Protein AF-A0A0Q8G1F0-F1 (afdb_monomer)

Foldseek 3Di:
DDQDAQPPVLVVVQCVLLVQDALVCCLPPVDNDRAAWDWDQQVNDSVPNDSLRIHTHHPVLNCQQPDDDPPDDGDHSVSRSVSSVVSSVVRVCPPDPVNVVVVVVVVVVVPPLLVVLVVLLVQLVVLDPPSLVLSLCLLPDQKDKDLDCSPVVSNVSSNVVCVVVVQKDKDWDWDQDPVRTTMIIMGIGGDPSSVVSSVSSVPDDD

pLDDT: mean 87.8, std 12.81, range [44.03, 98.44]

Radius of gyration: 28.83 Å; Cα contacts (8 Å, |Δi|>4): 266; chains: 1; bounding box: 53×59×85 Å

Solvent-accessible surface area (backbone atoms only — not comparable to full-atom values): 11598 Å² total; per-residue (Å²): 131,84,82,60,75,65,57,68,69,55,55,49,50,54,41,57,53,41,61,42,27,22,21,60,50,30,59,78,66,66,45,79,59,78,47,71,58,50,76,46,43,60,81,73,44,70,79,57,65,49,68,95,36,48,45,51,24,24,54,69,61,43,52,45,44,73,52,85,68,96,86,61,87,60,66,47,54,70,57,48,54,52,20,38,49,53,45,32,55,69,51,53,78,76,71,43,71,63,56,54,48,50,49,51,50,50,48,57,71,66,46,57,50,63,60,51,22,52,48,44,28,52,55,26,44,75,70,40,91,63,12,61,61,51,33,38,49,67,51,71,46,52,63,50,74,38,66,49,60,88,57,45,51,51,49,50,57,40,48,52,55,40,34,74,72,65,46,36,48,73,52,77,46,82,41,83,37,96,89,74,48,60,23,45,39,36,43,42,53,74,41,80,64,32,59,56,28,41,57,44,44,68,69,52,82,132

Nearest PDB structures (foldseek):
  7tjh-assembly1_I  TM=3.544E-01  e=3.868E-01  Saccharomyces cerevisiae
  8uce-assembly1_B-2  TM=1.960E-01  e=4.076E-01  Palaeococcus pacificus DY20341
  8cll-assembly1_F  TM=2.533E-01  e=8.061E-01  Homo sapiens
  8ucg-assembly1_B  TM=1.893E-01  e=4.076E-01  Palaeococcus pacificus DY20341
  6z6g-assembly1_A  TM=4.338E-01  e=5.914E+00  La Crosse virus

Structure (mmCIF, N/CA/C/O backbone):
data_AF-A0A0Q8G1F0-F1
#
_entry.id   AF-A0A0Q8G1F0-F1
#
loop_
_atom_site.group_PDB
_atom_site.id
_atom_site.type_symbol
_atom_site.label_atom_id
_atom_site.label_alt_id
_atom_site.label_comp_id
_atom_site.label_asym_id
_atom_site.label_entity_id
_atom_site.label_seq_id
_atom_site.pdbx_PDB_ins_code
_atom_site.Cartn_x
_atom_site.Cartn_y
_atom_site.Cartn_z
_atom_site.occupancy
_atom_site.B_iso_or_equiv
_atom_site.auth_seq_id
_atom_site.auth_comp_id
_atom_site.auth_asym_id
_atom_site.auth_atom_id
_atom_site.pdbx_PDB_model_num
ATOM 1 N N . MET A 1 1 ? 27.139 -31.197 -29.515 1.00 44.03 1 MET A N 1
ATOM 2 C CA . MET A 1 1 ? 27.635 -30.683 -28.219 1.00 44.03 1 MET A CA 1
ATOM 3 C C . MET A 1 1 ? 26.415 -30.369 -27.366 1.00 44.03 1 MET A C 1
ATOM 5 O O . MET A 1 1 ? 25.543 -29.661 -27.850 1.00 44.03 1 MET A O 1
ATOM 9 N N . GLY A 1 2 ? 26.265 -31.003 -26.200 1.00 49.16 2 GLY A N 1
ATOM 10 C CA . GLY A 1 2 ? 25.039 -30.902 -25.397 1.00 49.16 2 GLY A CA 1
ATOM 11 C C . GLY A 1 2 ? 24.791 -29.471 -24.922 1.00 49.16 2 GLY A C 1
ATOM 12 O O . GLY A 1 2 ? 25.718 -28.814 -24.453 1.00 49.16 2 GLY A O 1
ATOM 13 N N . ARG A 1 3 ? 23.554 -28.987 -25.071 1.00 57.09 3 ARG A N 1
ATOM 14 C CA . ARG A 1 3 ? 23.118 -27.664 -24.602 1.00 57.09 3 ARG A CA 1
ATOM 15 C C . ARG A 1 3 ? 23.431 -27.548 -23.105 1.00 57.09 3 ARG A C 1
ATOM 17 O O . ARG A 1 3 ? 22.891 -28.325 -22.316 1.00 57.09 3 ARG A O 1
ATOM 24 N N . LYS A 1 4 ? 24.315 -26.621 -22.713 1.00 67.06 4 LYS A N 1
ATOM 25 C CA . LYS A 1 4 ? 24.488 -26.274 -21.295 1.00 67.06 4 LYS A CA 1
ATOM 26 C C . LYS A 1 4 ? 23.160 -25.698 -20.810 1.00 67.06 4 LYS A C 1
ATOM 28 O O . LYS A 1 4 ? 22.554 -24.886 -21.503 1.00 67.06 4 LYS A O 1
ATOM 33 N N . ARG A 1 5 ? 22.665 -26.201 -19.681 1.00 72.69 5 ARG A N 1
ATOM 34 C CA . ARG A 1 5 ? 21.419 -25.711 -19.089 1.00 72.69 5 ARG A CA 1
ATOM 35 C C . ARG A 1 5 ? 21.712 -24.431 -18.320 1.00 72.69 5 ARG A C 1
ATOM 37 O O . ARG A 1 5 ? 22.737 -24.360 -17.642 1.00 72.69 5 ARG A O 1
ATOM 44 N N . THR A 1 6 ? 20.811 -23.462 -18.419 1.00 79.62 6 THR A N 1
ATOM 45 C CA . THR A 1 6 ? 20.828 -22.282 -17.560 1.00 79.62 6 THR A CA 1
ATOM 46 C C . THR A 1 6 ? 20.679 -22.740 -16.101 1.00 79.6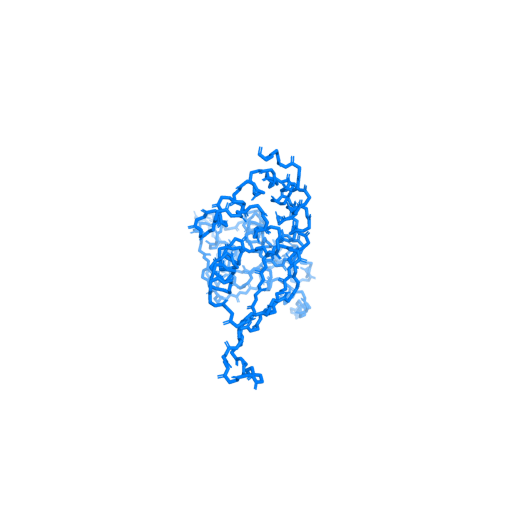2 6 THR A C 1
ATOM 48 O O . THR A 1 6 ? 19.932 -23.685 -15.831 1.00 79.62 6 THR A O 1
ATOM 51 N N . PRO A 1 7 ? 21.407 -22.146 -15.139 1.00 86.12 7 PRO A N 1
ATOM 52 C CA . PRO A 1 7 ? 21.235 -22.476 -13.729 1.00 86.12 7 PRO A CA 1
ATOM 53 C C . PRO A 1 7 ? 19.784 -22.252 -13.283 1.00 86.12 7 PRO A C 1
ATOM 55 O O . PRO A 1 7 ? 19.208 -21.199 -13.554 1.00 86.12 7 PRO A O 1
ATOM 58 N N . THR A 1 8 ? 19.207 -23.208 -12.549 1.00 86.69 8 THR A N 1
ATOM 59 C CA . THR A 1 8 ? 17.798 -23.165 -12.109 1.00 86.69 8 THR A CA 1
ATOM 60 C C . THR A 1 8 ? 17.450 -21.889 -11.332 1.00 86.69 8 THR A C 1
ATOM 62 O O . THR A 1 8 ? 16.332 -21.392 -11.434 1.00 86.69 8 THR A O 1
ATOM 65 N N . SER A 1 9 ? 18.402 -21.328 -10.577 1.00 86.12 9 SER A N 1
ATOM 66 C CA . SER A 1 9 ? 18.222 -20.071 -9.840 1.00 86.12 9 SER A CA 1
ATOM 67 C C . SER A 1 9 ? 18.002 -18.874 -10.767 1.00 86.12 9 SER A C 1
ATOM 69 O O . SER A 1 9 ? 17.106 -18.074 -10.523 1.00 86.12 9 SER A O 1
ATOM 71 N N . THR A 1 10 ? 18.773 -18.778 -11.852 1.00 88.69 10 THR A N 1
ATOM 72 C CA . THR A 1 10 ? 18.666 -17.689 -12.832 1.00 88.69 10 THR A CA 1
ATOM 73 C C . THR A 1 10 ? 17.412 -17.841 -13.691 1.00 88.69 10 THR A C 1
ATOM 75 O O . THR A 1 10 ? 16.754 -16.854 -14.005 1.00 88.69 10 THR A O 1
ATOM 78 N N . GLU A 1 11 ? 17.021 -19.074 -14.031 1.00 91.25 11 GLU A N 1
ATOM 79 C CA . GLU A 1 11 ? 15.736 -19.324 -14.696 1.00 91.25 11 GLU A CA 1
ATOM 80 C C . GLU A 1 11 ? 14.558 -18.867 -13.823 1.00 91.25 11 GLU A C 1
ATOM 82 O O .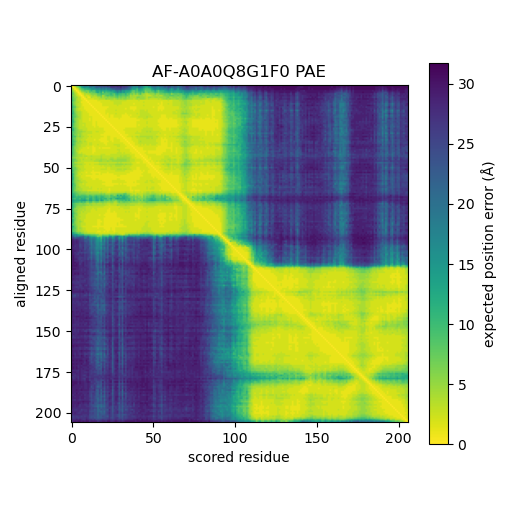 GLU A 1 11 ? 13.652 -18.186 -14.306 1.00 91.25 11 GLU A O 1
ATOM 87 N N . ALA A 1 12 ? 14.578 -19.210 -12.531 1.00 91.25 12 ALA A N 1
ATOM 88 C CA . ALA A 1 12 ? 13.548 -18.796 -11.585 1.00 91.25 12 ALA A CA 1
ATOM 89 C C . ALA A 1 12 ? 13.481 -17.268 -11.447 1.00 91.25 12 ALA A C 1
ATOM 91 O O . ALA A 1 12 ? 12.386 -16.713 -11.490 1.00 91.25 12 ALA A O 1
ATOM 92 N N . GLU A 1 13 ? 14.629 -16.595 -11.350 1.00 90.81 13 GLU A N 1
ATOM 93 C CA . GLU A 1 13 ? 14.730 -15.133 -11.294 1.00 90.81 13 GLU A CA 1
ATOM 94 C C . GLU A 1 13 ? 14.060 -14.471 -12.508 1.00 90.81 13 GLU A C 1
ATOM 96 O O . GLU A 1 13 ? 13.140 -13.669 -12.339 1.00 90.81 13 GLU A O 1
ATOM 101 N N . VAL A 1 14 ? 14.420 -14.886 -13.731 1.00 93.81 14 VAL A N 1
ATOM 102 C CA . VAL A 1 14 ? 13.808 -14.372 -14.972 1.00 93.81 14 VAL A CA 1
ATOM 103 C C . VAL A 1 14 ? 12.288 -14.552 -14.950 1.00 93.81 14 VAL A C 1
ATOM 105 O O . VAL A 1 14 ? 11.551 -13.621 -15.277 1.00 93.81 14 VAL A O 1
ATOM 108 N N . LEU A 1 15 ? 11.808 -15.742 -14.571 1.00 94.75 15 LEU A N 1
ATOM 109 C CA . LEU A 1 15 ? 10.379 -16.070 -14.574 1.00 94.75 15 LEU A CA 1
ATOM 110 C C . LEU A 1 15 ? 9.584 -15.323 -13.497 1.00 94.75 15 LEU A C 1
ATOM 112 O O . LEU A 1 15 ? 8.408 -15.027 -13.722 1.00 94.75 15 LEU A O 1
ATOM 116 N N . VAL A 1 16 ? 10.190 -15.047 -12.341 1.00 91.88 16 VAL A N 1
ATOM 117 C CA . VAL A 1 16 ? 9.566 -14.294 -11.245 1.00 91.88 16 VAL A CA 1
ATOM 118 C C . VAL A 1 16 ? 9.468 -12.818 -11.604 1.00 91.88 16 VAL A C 1
ATOM 120 O O . VAL A 1 16 ? 8.387 -12.244 -11.481 1.00 91.88 16 VAL A O 1
ATOM 123 N N . GLU A 1 17 ? 10.545 -12.218 -12.111 1.00 91.19 17 GLU A N 1
ATOM 124 C CA . GLU A 1 17 ? 10.573 -10.792 -12.456 1.00 91.19 17 GLU A CA 1
ATOM 125 C C . GLU A 1 17 ? 9.589 -10.453 -13.579 1.00 91.19 17 GLU A C 1
ATOM 127 O O . GLU A 1 17 ? 8.833 -9.489 -13.475 1.00 91.19 17 GLU A O 1
ATOM 132 N N . CYS A 1 18 ? 9.522 -11.284 -14.624 1.00 92.88 18 CYS A N 1
ATOM 133 C CA . CYS A 1 18 ? 8.537 -11.111 -15.696 1.00 92.88 18 CYS A CA 1
ATOM 134 C C . CYS A 1 18 ? 7.154 -11.676 -15.337 1.00 92.88 18 CYS A C 1
ATOM 136 O O . CYS A 1 18 ? 6.208 -11.559 -16.115 1.00 92.88 18 CYS A O 1
ATOM 138 N N . ARG A 1 19 ? 7.033 -12.367 -14.196 1.00 94.38 19 ARG A N 1
ATOM 139 C CA . ARG A 1 19 ? 5.846 -13.116 -13.767 1.00 94.38 19 ARG A CA 1
ATOM 140 C C . ARG A 1 19 ? 5.297 -14.055 -14.855 1.00 94.38 19 ARG A C 1
ATOM 142 O O . ARG A 1 19 ? 4.087 -14.223 -14.961 1.00 94.38 19 ARG A O 1
ATOM 149 N N . ARG A 1 20 ? 6.143 -14.672 -15.684 1.00 95.94 20 ARG A N 1
ATOM 150 C CA . ARG A 1 20 ? 5.747 -15.478 -16.868 1.00 95.94 20 ARG A CA 1
ATOM 151 C C . ARG A 1 20 ? 4.957 -14.710 -17.945 1.00 95.94 20 ARG A C 1
ATOM 153 O O . ARG A 1 20 ? 4.100 -15.289 -18.619 1.00 95.94 20 ARG A O 1
ATOM 160 N N . ARG A 1 21 ? 5.214 -13.410 -18.112 1.00 97.62 21 ARG A N 1
ATOM 161 C CA . ARG A 1 21 ? 4.673 -12.594 -19.216 1.00 97.62 21 ARG A CA 1
ATOM 162 C C . ARG A 1 21 ? 5.743 -12.428 -20.273 1.00 97.62 21 ARG A C 1
ATOM 164 O O . ARG A 1 21 ? 6.903 -12.181 -19.957 1.00 97.62 21 ARG A O 1
ATOM 171 N N . CYS A 1 22 ? 5.350 -12.600 -21.528 1.00 98.38 22 CYS A N 1
ATOM 172 C CA . CYS A 1 22 ? 6.255 -12.398 -22.648 1.00 98.38 22 CYS A CA 1
ATOM 173 C C . CYS A 1 22 ? 6.575 -10.908 -22.781 1.00 98.38 22 CYS A C 1
ATOM 175 O O . CYS A 1 22 ? 5.656 -10.099 -22.916 1.00 98.38 22 CYS A O 1
ATOM 177 N N . CYS A 1 23 ? 7.862 -10.551 -22.787 1.00 97.81 23 CYS A N 1
ATOM 178 C CA . CYS A 1 23 ? 8.247 -9.150 -22.942 1.00 97.81 23 CYS A CA 1
ATOM 179 C C . CYS A 1 23 ? 7.808 -8.573 -24.295 1.00 97.81 23 CYS A C 1
ATOM 181 O O . CYS A 1 23 ? 7.291 -7.466 -24.318 1.00 97.81 23 CYS A O 1
ATOM 183 N N . ALA A 1 24 ? 7.894 -9.330 -25.393 1.00 98.12 24 ALA A N 1
ATOM 184 C CA . ALA A 1 24 ? 7.430 -8.872 -26.706 1.00 98.12 24 ALA A CA 1
ATOM 185 C C . ALA A 1 24 ? 5.910 -8.618 -26.755 1.00 98.12 24 ALA A C 1
ATOM 187 O O . ALA A 1 24 ? 5.494 -7.549 -27.193 1.00 98.12 24 ALA A O 1
ATOM 188 N N . CYS A 1 25 ? 5.076 -9.529 -26.226 1.00 98.44 25 CYS A N 1
ATOM 189 C CA . CYS A 1 25 ? 3.624 -9.302 -26.119 1.00 98.44 25 CYS A CA 1
ATOM 190 C C . CYS A 1 25 ? 3.313 -8.003 -25.354 1.00 98.44 25 CYS A C 1
ATOM 192 O O . CYS A 1 25 ? 2.467 -7.209 -25.768 1.00 98.44 25 CYS A O 1
ATOM 194 N N . PHE A 1 26 ? 4.027 -7.768 -24.252 1.00 97.94 26 PHE A N 1
ATOM 195 C CA . PHE A 1 26 ? 3.859 -6.560 -23.455 1.00 97.94 26 PHE A CA 1
ATOM 196 C C . PHE A 1 26 ? 4.350 -5.295 -24.174 1.00 97.94 26 PHE A C 1
ATOM 198 O O . PHE A 1 26 ? 3.665 -4.276 -24.155 1.00 97.94 26 PHE A O 1
ATOM 205 N N . GLY A 1 27 ? 5.516 -5.340 -24.816 1.00 97.12 27 GLY A N 1
ATOM 206 C CA . GLY A 1 27 ? 6.087 -4.202 -25.536 1.00 97.12 27 GLY A CA 1
ATOM 207 C C . GLY A 1 27 ? 5.256 -3.781 -26.748 1.00 97.12 27 GLY A C 1
ATOM 208 O O . GLY A 1 27 ? 5.056 -2.591 -26.973 1.00 97.12 27 GLY A O 1
ATOM 209 N N . LEU A 1 28 ? 4.716 -4.752 -27.489 1.00 96.62 28 LEU A N 1
ATOM 210 C CA . LEU A 1 28 ? 3.937 -4.504 -28.704 1.00 96.62 28 LEU A CA 1
ATOM 211 C C . LEU A 1 28 ? 2.472 -4.155 -28.415 1.00 96.62 28 LEU A C 1
ATOM 213 O O . LEU A 1 28 ? 1.883 -3.331 -29.116 1.00 96.62 28 LEU A O 1
ATOM 217 N N . HIS A 1 29 ? 1.866 -4.787 -27.404 1.00 97.00 29 HIS A N 1
ATOM 218 C CA . HIS A 1 29 ? 0.410 -4.752 -27.210 1.00 97.00 29 HIS A CA 1
ATOM 219 C C . HIS A 1 29 ? -0.038 -4.492 -25.769 1.00 97.00 29 HIS A C 1
ATOM 221 O O . HIS A 1 29 ? -1.238 -4.495 -25.504 1.00 97.00 29 HIS A O 1
ATOM 227 N N . ARG A 1 30 ? 0.894 -4.274 -24.830 1.00 96.06 30 ARG A N 1
ATOM 228 C CA . ARG A 1 30 ? 0.609 -4.168 -23.383 1.00 96.06 30 ARG A CA 1
ATOM 229 C C . ARG A 1 30 ? -0.173 -5.368 -22.839 1.00 96.06 30 ARG A C 1
ATOM 231 O O . ARG A 1 30 ? -0.920 -5.257 -21.874 1.00 96.06 30 ARG A O 1
ATOM 238 N N . ASP A 1 31 ? 0.037 -6.527 -23.450 1.00 97.19 31 ASP A N 1
ATOM 239 C CA . ASP A 1 31 ? -0.577 -7.785 -23.055 1.00 97.19 31 ASP A CA 1
ATOM 240 C C . ASP A 1 31 ? 0.063 -8.302 -21.755 1.00 97.19 31 ASP A C 1
ATOM 242 O O . ASP A 1 31 ? 1.270 -8.557 -21.683 1.00 97.19 31 ASP A O 1
ATOM 246 N N . LEU A 1 32 ? -0.767 -8.423 -20.719 1.00 94.88 32 LEU A N 1
ATOM 247 C CA . LEU A 1 32 ? -0.386 -8.832 -19.366 1.00 94.88 32 LEU A CA 1
ATOM 248 C C . LEU A 1 32 ? -0.764 -10.289 -19.053 1.00 94.88 32 LEU A C 1
ATOM 250 O O . LEU A 1 32 ? -0.590 -10.750 -17.912 1.00 94.88 32 LEU A O 1
ATOM 254 N N . ASP A 1 33 ? -1.252 -11.039 -20.039 1.00 97.25 33 ASP A N 1
ATOM 255 C CA . ASP A 1 33 ? -1.652 -12.425 -19.844 1.00 97.25 33 ASP A CA 1
ATOM 256 C C . ASP A 1 33 ? -0.441 -13.320 -19.583 1.00 97.25 33 ASP A C 1
ATOM 258 O O . ASP A 1 33 ? 0.649 -13.157 -20.141 1.00 97.25 33 ASP A O 1
ATOM 262 N N . ILE A 1 34 ? -0.640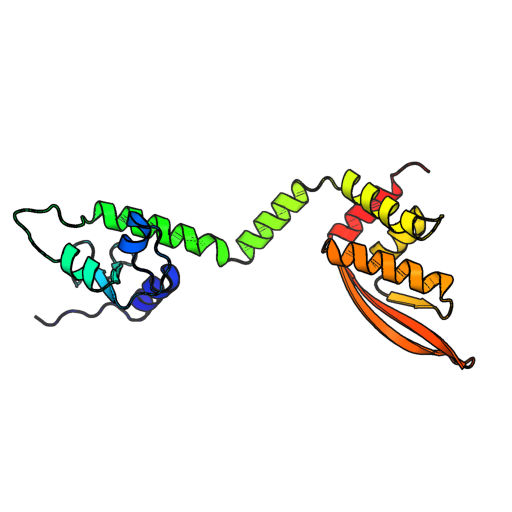 -14.325 -18.731 1.00 97.00 34 ILE A N 1
ATOM 263 C CA . ILE A 1 34 ? 0.364 -15.368 -18.510 1.00 97.00 34 ILE A CA 1
ATOM 264 C C . ILE A 1 34 ? 0.535 -16.153 -19.806 1.00 97.00 34 ILE A C 1
ATOM 266 O O . ILE A 1 34 ? -0.434 -16.682 -20.352 1.00 97.00 34 ILE A O 1
ATOM 270 N N . LYS A 1 35 ? 1.777 -16.281 -20.278 1.00 97.31 35 LYS A N 1
ATOM 271 C CA . LYS A 1 35 ? 2.074 -16.999 -21.519 1.00 97.31 35 LYS A CA 1
ATOM 272 C C . LYS A 1 35 ? 2.723 -18.351 -21.246 1.00 97.31 35 LYS A C 1
ATOM 274 O O . LYS A 1 35 ? 3.489 -18.531 -20.298 1.00 97.31 35 LYS A O 1
ATOM 279 N N . LYS A 1 36 ? 2.442 -19.312 -22.128 1.00 97.06 36 LYS A N 1
ATOM 280 C CA . LYS A 1 36 ? 3.274 -20.510 -22.293 1.00 97.06 36 LYS A CA 1
ATOM 281 C C . LYS A 1 36 ? 4.467 -20.122 -23.161 1.00 97.06 36 LYS A C 1
ATOM 283 O O . LYS A 1 36 ? 4.280 -19.527 -24.220 1.00 97.06 36 LYS A O 1
ATOM 288 N N . GLY A 1 37 ? 5.675 -20.412 -22.697 1.00 96.06 37 GLY A N 1
ATOM 289 C CA . GLY A 1 37 ? 6.872 -19.831 -23.286 1.00 96.06 37 GLY A CA 1
ATOM 290 C C . GLY A 1 37 ? 8.170 -20.438 -22.782 1.00 96.06 37 GLY A C 1
ATOM 291 O O . GLY A 1 37 ? 8.160 -21.369 -21.972 1.00 96.06 37 GLY A O 1
ATOM 292 N N . GLN A 1 38 ? 9.277 -19.891 -23.270 1.00 95.62 38 GLN A N 1
ATOM 293 C CA . GLN A 1 38 ? 10.640 -20.323 -22.977 1.00 95.62 38 GLN A CA 1
ATOM 294 C C . GLN A 1 38 ? 11.547 -19.115 -22.724 1.00 95.62 38 GLN A C 1
ATOM 296 O O . GLN A 1 38 ? 11.218 -17.982 -23.076 1.00 95.62 38 GLN A O 1
ATOM 301 N N . ILE A 1 39 ? 12.688 -19.364 -22.080 1.00 95.75 39 ILE A N 1
ATOM 302 C CA . ILE A 1 39 ? 13.727 -18.354 -21.891 1.00 95.75 39 ILE A CA 1
ATOM 303 C C . ILE A 1 39 ? 14.644 -18.368 -23.119 1.00 95.75 39 ILE A C 1
ATOM 305 O O . ILE A 1 39 ? 15.342 -19.353 -23.370 1.00 95.75 39 ILE A O 1
ATOM 309 N N . ALA A 1 40 ? 14.651 -17.259 -23.850 1.00 95.06 40 ALA A N 1
ATOM 310 C CA . ALA A 1 40 ? 15.545 -17.007 -24.968 1.00 95.06 40 ALA A CA 1
ATOM 311 C C . ALA A 1 40 ? 16.865 -16.401 -24.474 1.00 95.06 40 ALA A C 1
ATOM 313 O O . ALA A 1 40 ? 16.872 -15.548 -23.583 1.00 95.06 40 ALA A O 1
ATOM 314 N N . HIS A 1 41 ? 17.975 -16.831 -25.077 1.00 95.19 41 HIS A N 1
ATOM 315 C CA . HIS A 1 41 ? 19.278 -16.182 -24.925 1.00 95.19 41 HIS A CA 1
ATOM 316 C C . HIS A 1 41 ? 19.390 -15.113 -26.015 1.00 95.19 41 HIS A C 1
ATOM 318 O O . HIS A 1 41 ? 19.379 -15.443 -27.200 1.00 95.19 41 HIS A O 1
ATOM 324 N N . LEU A 1 42 ? 19.469 -13.843 -25.623 1.00 94.62 42 LEU A N 1
ATOM 325 C CA . LEU A 1 42 ? 19.376 -12.696 -26.529 1.00 94.62 42 LEU A CA 1
ATOM 326 C C . LEU A 1 42 ? 20.601 -12.522 -27.445 1.00 94.62 42 LEU A C 1
ATOM 328 O O . LEU A 1 42 ? 20.582 -11.748 -28.397 1.00 94.62 42 LEU A O 1
ATOM 332 N N . ASP A 1 43 ? 21.706 -13.197 -27.160 1.00 94.19 43 ASP A N 1
ATOM 333 C CA . ASP A 1 43 ? 22.880 -13.275 -28.035 1.00 94.19 43 ASP A CA 1
ATOM 334 C C . ASP A 1 43 ? 22.930 -14.569 -28.865 1.00 94.19 43 ASP A C 1
ATOM 336 O O . ASP A 1 43 ? 23.883 -14.776 -29.615 1.00 94.19 43 ASP A O 1
ATOM 340 N N . HIS A 1 44 ? 21.909 -15.426 -28.747 1.00 90.31 44 HIS A N 1
ATOM 341 C CA . HIS A 1 44 ? 21.856 -16.780 -29.301 1.00 90.31 44 HIS A CA 1
ATOM 342 C C . HIS A 1 44 ? 23.007 -17.709 -28.848 1.00 90.31 44 HIS A C 1
ATOM 344 O O . HIS A 1 44 ? 23.208 -18.769 -29.449 1.00 90.31 44 HIS A O 1
ATOM 350 N N . ASP A 1 45 ? 23.736 -17.370 -27.777 1.00 90.00 45 ASP A N 1
ATOM 351 C CA . ASP A 1 45 ? 24.745 -18.234 -27.162 1.00 90.00 45 ASP A CA 1
ATOM 352 C C . ASP A 1 45 ? 24.157 -18.948 -25.927 1.00 90.00 45 ASP A C 1
ATOM 354 O O . ASP A 1 45 ? 24.015 -18.345 -24.860 1.00 90.00 45 ASP A O 1
ATOM 358 N N . PRO A 1 46 ? 23.857 -20.261 -26.004 1.00 88.06 46 PRO A N 1
ATOM 359 C CA . PRO A 1 46 ? 23.293 -21.014 -24.882 1.00 88.06 46 PRO A CA 1
ATOM 360 C C . PRO A 1 46 ? 24.264 -21.182 -23.701 1.00 88.06 46 PRO A C 1
ATOM 362 O O . PRO A 1 46 ? 23.882 -21.734 -22.671 1.00 88.06 46 PRO A O 1
ATOM 365 N N . SER A 1 47 ? 25.533 -20.788 -23.841 1.00 87.25 47 SER A N 1
ATOM 366 C CA . SER A 1 47 ? 26.498 -20.787 -22.741 1.00 87.25 47 SER A CA 1
ATOM 367 C C . SER A 1 47 ? 26.474 -19.496 -21.915 1.00 87.25 47 SER A C 1
ATOM 369 O O . SER A 1 47 ? 26.933 -19.511 -20.769 1.00 87.25 47 SER A O 1
ATOM 371 N N . ASN A 1 48 ? 25.881 -18.415 -22.436 1.00 91.25 48 ASN A N 1
ATOM 372 C CA . ASN A 1 48 ? 25.773 -17.133 -21.748 1.00 91.25 48 ASN A CA 1
ATOM 373 C C . ASN A 1 48 ? 24.495 -17.049 -20.900 1.00 91.25 48 ASN A C 1
ATOM 375 O O . ASN A 1 48 ? 23.494 -16.435 -21.270 1.00 91.25 48 ASN A O 1
ATOM 379 N N . SER A 1 49 ? 24.554 -17.660 -19.718 1.00 90.44 49 SER A N 1
ATOM 380 C CA . SER A 1 49 ? 23.468 -17.645 -18.730 1.00 90.44 49 SER A CA 1
ATOM 381 C C . SER A 1 49 ? 23.422 -16.374 -17.868 1.00 90.44 49 SER A C 1
ATOM 383 O O . SER A 1 49 ? 22.877 -16.408 -16.767 1.00 90.44 49 SER A O 1
ATOM 385 N N . ASN A 1 50 ? 24.013 -15.260 -18.311 1.00 91.94 50 ASN A N 1
ATOM 386 C CA . ASN A 1 50 ? 23.892 -13.996 -17.591 1.00 91.94 50 ASN A CA 1
ATOM 387 C C . ASN A 1 50 ? 22.418 -13.545 -17.584 1.00 91.94 50 ASN A C 1
ATOM 389 O O . ASN A 1 50 ? 21.793 -13.484 -18.640 1.00 91.94 50 ASN A O 1
ATOM 393 N N . ARG A 1 51 ? 21.877 -13.179 -16.413 1.00 91.50 51 ARG A N 1
ATOM 394 C CA . ARG A 1 51 ? 20.502 -12.687 -16.252 1.00 91.50 51 ARG A CA 1
ATOM 395 C C . ARG A 1 51 ? 20.129 -11.622 -17.284 1.00 91.50 51 ARG A C 1
ATOM 397 O O . ARG A 1 51 ? 19.052 -11.730 -17.860 1.00 91.50 51 ARG A O 1
ATOM 404 N N . GLN A 1 52 ? 20.986 -10.637 -17.560 1.00 91.06 52 GLN A N 1
ATOM 405 C CA . GLN A 1 52 ? 20.672 -9.567 -18.522 1.00 91.06 52 GLN A CA 1
ATOM 406 C C . GLN A 1 52 ? 20.577 -10.057 -19.979 1.00 91.06 52 GLN A C 1
ATOM 408 O O . GLN A 1 52 ? 19.994 -9.379 -20.815 1.00 91.06 52 GLN A O 1
ATOM 413 N N . ASN A 1 53 ? 21.126 -11.234 -20.287 1.00 94.50 53 ASN A N 1
ATOM 414 C CA . ASN A 1 53 ? 21.069 -11.850 -21.612 1.00 94.50 53 ASN A CA 1
ATOM 415 C C . ASN A 1 53 ? 19.863 -12.792 -21.786 1.00 94.50 53 ASN A C 1
ATOM 417 O O . ASN A 1 53 ? 19.675 -13.361 -22.857 1.00 94.50 53 ASN A O 1
ATOM 421 N N . LEU A 1 54 ? 19.057 -12.995 -20.744 1.00 95.50 54 LEU A N 1
ATOM 422 C CA . LEU A 1 54 ? 17.952 -13.948 -20.748 1.00 95.50 54 LEU A CA 1
ATOM 423 C C . LEU A 1 54 ? 16.616 -13.218 -20.724 1.00 95.50 54 LEU A C 1
ATOM 425 O O . LEU A 1 54 ? 16.378 -12.411 -19.828 1.00 95.50 54 LEU A O 1
ATOM 429 N N . ALA A 1 55 ? 15.709 -13.558 -21.638 1.00 96.94 55 ALA A N 1
ATOM 430 C CA . ALA A 1 55 ? 14.355 -13.010 -21.675 1.00 96.94 55 ALA A CA 1
ATOM 431 C C . ALA A 1 55 ? 13.303 -14.108 -21.825 1.00 96.94 55 ALA A C 1
ATOM 433 O O . ALA A 1 55 ? 13.491 -15.067 -22.566 1.00 96.94 55 ALA A O 1
ATOM 434 N N . PHE A 1 56 ? 12.174 -13.968 -21.131 1.00 97.88 56 PHE A N 1
ATOM 435 C CA . PHE A 1 56 ? 11.050 -14.883 -21.298 1.00 97.88 56 PHE A CA 1
ATOM 436 C C . PHE A 1 56 ? 10.165 -14.442 -22.469 1.00 97.88 56 PHE A C 1
ATOM 438 O O . PHE A 1 56 ? 9.648 -13.320 -22.484 1.00 97.88 56 PHE A O 1
ATOM 445 N N . LEU A 1 57 ? 9.951 -15.350 -23.418 1.00 98.12 57 LEU A N 1
ATOM 446 C CA . LEU A 1 57 ? 9.105 -15.150 -24.590 1.00 98.12 57 LEU A CA 1
ATOM 447 C C . LEU A 1 57 ? 8.022 -16.226 -24.652 1.00 98.12 57 LEU A C 1
ATOM 449 O O . LEU A 1 57 ? 8.266 -17.374 -24.281 1.00 98.12 57 LEU A O 1
ATOM 453 N N . CYS A 1 58 ? 6.826 -15.873 -25.134 1.00 98.38 58 CYS A N 1
ATOM 454 C CA . CYS A 1 58 ? 5.856 -16.885 -25.550 1.00 98.38 58 CYS A CA 1
ATOM 455 C C . CYS A 1 58 ? 6.418 -17.669 -26.742 1.00 98.38 58 CYS A C 1
ATOM 457 O O . CYS A 1 58 ? 7.328 -17.186 -27.411 1.00 98.38 58 CYS A O 1
ATOM 459 N N . LEU A 1 59 ? 5.885 -18.864 -27.004 1.00 97.19 59 LEU A N 1
ATOM 460 C CA . LEU A 1 59 ? 6.388 -19.711 -28.093 1.00 97.19 59 LEU A CA 1
ATOM 461 C C . LEU A 1 59 ? 6.384 -18.982 -29.448 1.00 97.19 59 LEU A C 1
ATOM 463 O O . LEU A 1 59 ? 7.393 -19.018 -30.136 1.00 97.19 59 LEU A O 1
ATOM 467 N N . ASP A 1 60 ? 5.330 -18.224 -29.762 1.00 96.38 60 ASP A N 1
ATOM 468 C CA . ASP A 1 60 ? 5.219 -17.498 -31.036 1.00 96.38 60 ASP A CA 1
ATOM 469 C C . ASP A 1 60 ? 6.345 -16.465 -31.228 1.00 96.38 60 ASP A C 1
ATOM 471 O O . ASP A 1 60 ? 7.049 -16.476 -32.235 1.00 96.38 60 ASP A O 1
ATOM 475 N N . HIS A 1 61 ? 6.572 -15.599 -30.233 1.00 97.38 61 HIS A N 1
ATOM 476 C CA . HIS A 1 61 ? 7.643 -14.599 -30.302 1.00 97.38 61 HIS A CA 1
ATOM 477 C C . HIS A 1 61 ? 9.036 -15.213 -30.135 1.00 97.38 61 HIS A C 1
ATOM 479 O O . HIS A 1 61 ? 10.016 -14.649 -30.620 1.00 97.38 61 HIS A O 1
ATOM 485 N N . HIS A 1 62 ? 9.146 -16.353 -29.448 1.00 96.12 62 HIS A N 1
ATOM 486 C CA . HIS A 1 62 ? 10.398 -17.097 -29.364 1.00 96.12 62 HIS A CA 1
ATOM 487 C C . HIS A 1 62 ? 10.787 -17.646 -30.743 1.00 96.12 62 HIS A C 1
ATOM 489 O O . HIS A 1 62 ? 11.932 -17.486 -31.164 1.00 96.12 62 HIS A O 1
ATOM 495 N N . ASP A 1 63 ? 9.831 -18.233 -31.465 1.00 93.75 63 ASP A N 1
ATOM 496 C CA . ASP A 1 63 ? 10.037 -18.743 -32.820 1.00 93.75 63 ASP A CA 1
ATOM 497 C C . ASP A 1 63 ? 10.355 -17.607 -33.799 1.00 93.75 63 ASP A C 1
ATOM 499 O O . ASP A 1 63 ? 11.295 -17.717 -34.588 1.00 93.75 63 ASP A O 1
ATOM 503 N N . GLU A 1 64 ? 9.636 -16.483 -33.722 1.00 94.19 64 GLU A N 1
ATOM 504 C CA . GLU A 1 64 ? 9.912 -15.307 -34.552 1.00 94.19 64 GLU A CA 1
ATOM 505 C C . GLU A 1 64 ? 11.345 -14.793 -34.350 1.00 94.19 64 GLU A C 1
ATOM 507 O O . GLU A 1 64 ? 12.060 -14.536 -35.325 1.00 94.19 64 GLU A O 1
ATOM 512 N N . TYR A 1 65 ? 11.784 -14.695 -33.095 1.00 94.81 65 TYR A N 1
ATOM 513 C CA . TYR A 1 65 ? 13.111 -14.209 -32.731 1.00 94.81 65 TYR A CA 1
ATOM 514 C C . TYR A 1 65 ? 14.246 -15.115 -33.244 1.00 94.81 65 TYR A C 1
ATOM 516 O O . TYR A 1 65 ? 15.227 -14.634 -33.838 1.00 94.81 65 TYR A O 1
ATOM 524 N N . ASP A 1 66 ? 14.095 -16.430 -33.065 1.00 90.25 66 ASP A N 1
ATOM 525 C CA . ASP A 1 66 ? 15.074 -17.429 -33.507 1.00 90.25 66 ASP A CA 1
ATOM 526 C C . ASP A 1 66 ? 15.060 -17.646 -35.029 1.00 90.25 66 ASP A C 1
ATOM 528 O O . ASP A 1 66 ? 16.063 -18.076 -35.613 1.00 90.25 66 ASP A O 1
ATOM 532 N N . SER A 1 67 ? 13.959 -17.307 -35.703 1.00 87.88 67 SER A N 1
ATOM 533 C CA . SER A 1 67 ? 13.841 -17.468 -37.148 1.00 87.88 67 SER A CA 1
ATOM 534 C C . SER A 1 67 ? 14.767 -16.530 -37.943 1.00 87.88 67 SER A C 1
ATOM 536 O O . SER A 1 67 ? 15.276 -15.501 -37.480 1.00 87.88 67 SER A O 1
ATOM 538 N N . LYS A 1 68 ? 15.001 -16.902 -39.205 1.00 83.56 68 LYS A N 1
ATOM 539 C CA . LYS A 1 68 ? 15.573 -16.028 -40.234 1.00 83.56 68 LYS A CA 1
ATOM 540 C C . LYS A 1 68 ? 14.571 -15.956 -41.375 1.00 83.56 68 LYS A C 1
ATOM 542 O O . LYS A 1 68 ? 14.345 -16.958 -42.048 1.00 83.56 68 LYS A O 1
ATOM 547 N N . THR A 1 69 ? 13.992 -14.787 -41.606 1.00 81.50 69 THR A N 1
ATOM 548 C CA . THR A 1 69 ? 13.088 -14.547 -42.734 1.00 81.50 69 THR A CA 1
ATOM 549 C C . THR A 1 69 ? 13.755 -13.590 -43.724 1.00 81.50 69 THR A C 1
ATOM 551 O O . THR A 1 69 ? 14.596 -12.770 -43.354 1.00 81.50 69 THR A O 1
ATOM 554 N N . SER A 1 70 ? 13.437 -13.725 -45.013 1.00 83.12 70 SER A N 1
ATOM 555 C CA . SER A 1 70 ? 13.933 -12.835 -46.076 1.00 83.12 70 SER A CA 1
ATOM 556 C C . SER A 1 70 ? 12.939 -11.733 -46.452 1.00 83.12 70 SER A C 1
ATOM 558 O O . SER A 1 70 ? 13.299 -10.817 -47.186 1.00 83.12 70 SER A O 1
ATOM 560 N N . GLN A 1 71 ? 11.695 -11.830 -45.971 1.00 86.69 71 GLN A N 1
ATOM 561 C CA . GLN A 1 71 ? 10.593 -10.938 -46.344 1.00 86.69 71 GLN A CA 1
ATOM 562 C C . GLN A 1 71 ? 10.191 -9.978 -45.217 1.00 86.69 71 GLN A C 1
ATOM 564 O O . GLN A 1 71 ? 9.884 -8.822 -45.494 1.00 86.69 71 GLN A O 1
ATOM 569 N N . SER A 1 72 ? 10.206 -10.426 -43.958 1.00 85.00 72 SER A N 1
ATOM 570 C CA . SER A 1 72 ? 9.845 -9.608 -42.795 1.00 85.00 72 SER A CA 1
ATOM 571 C C . SER A 1 72 ? 11.075 -9.202 -41.983 1.00 85.00 72 SER A C 1
ATOM 573 O O . SER A 1 72 ? 12.139 -9.817 -42.062 1.00 85.00 72 SER A O 1
ATOM 575 N N . LYS A 1 73 ? 10.941 -8.139 -41.187 1.00 87.62 73 LYS A N 1
ATOM 576 C CA . LYS A 1 73 ? 11.878 -7.880 -40.093 1.00 87.62 73 LYS A CA 1
ATOM 577 C C . LYS A 1 73 ? 11.476 -8.772 -38.929 1.00 87.62 73 LYS A C 1
ATOM 579 O O . LYS A 1 73 ? 10.297 -8.852 -38.613 1.00 87.62 73 LYS A O 1
ATOM 584 N N . LYS A 1 74 ? 12.456 -9.447 -38.343 1.00 90.81 74 LYS A N 1
ATOM 585 C CA . LYS A 1 74 ? 12.271 -10.224 -37.121 1.00 90.81 74 LYS A CA 1
ATOM 586 C C . LYS A 1 74 ? 12.511 -9.354 -35.896 1.00 90.81 74 LYS A C 1
ATOM 588 O O . LYS A 1 74 ? 13.232 -8.357 -36.002 1.00 90.81 74 LYS A O 1
ATOM 593 N N . LEU A 1 75 ? 12.011 -9.805 -34.750 1.00 93.94 75 LEU A N 1
ATOM 594 C CA . LEU A 1 75 ? 12.376 -9.248 -33.451 1.00 93.94 75 LEU A CA 1
ATOM 595 C C . LEU A 1 75 ? 13.898 -9.199 -33.284 1.00 93.94 75 LEU A C 1
ATOM 597 O O . LEU A 1 75 ? 14.620 -10.166 -33.548 1.00 93.94 75 LEU A O 1
ATOM 601 N N . THR A 1 76 ? 14.391 -8.052 -32.837 1.00 94.38 76 THR A N 1
ATOM 602 C CA . THR A 1 76 ? 15.811 -7.829 -32.581 1.00 94.38 76 THR A CA 1
ATOM 603 C C . THR A 1 76 ? 16.130 -7.916 -31.093 1.00 94.38 76 THR A C 1
ATOM 605 O O . THR A 1 76 ? 15.280 -7.695 -30.232 1.00 94.38 76 THR A O 1
ATOM 608 N N . LYS A 1 77 ? 17.401 -8.194 -30.776 1.00 95.50 77 LYS A N 1
ATOM 609 C CA . LYS A 1 77 ? 17.907 -8.139 -29.397 1.00 95.50 77 LYS A CA 1
ATOM 610 C C . LYS A 1 77 ? 17.578 -6.798 -28.730 1.00 95.50 77 LYS A C 1
ATOM 612 O O . LYS A 1 77 ? 17.089 -6.790 -27.610 1.00 95.50 77 LYS A O 1
ATOM 617 N N . ALA A 1 78 ? 17.811 -5.690 -29.435 1.00 96.19 78 ALA A N 1
ATOM 618 C CA . ALA A 1 78 ? 17.603 -4.347 -28.900 1.00 96.19 78 ALA A CA 1
ATOM 619 C C . ALA A 1 78 ? 16.131 -4.083 -28.537 1.00 96.19 78 ALA A C 1
ATOM 621 O O . ALA A 1 78 ? 15.853 -3.523 -27.481 1.00 96.19 78 ALA A O 1
ATOM 622 N N . GLU A 1 79 ? 15.187 -4.525 -29.373 1.00 97.25 79 GLU A N 1
ATOM 623 C CA . GLU A 1 79 ? 13.755 -4.434 -29.061 1.00 97.25 79 GLU A CA 1
ATOM 624 C C . GLU A 1 79 ? 13.408 -5.260 -27.823 1.00 97.25 79 GLU A C 1
ATOM 626 O O . GLU A 1 79 ? 12.773 -4.756 -26.898 1.00 97.25 79 GLU A O 1
ATOM 631 N N . LEU A 1 80 ? 13.883 -6.507 -27.760 1.00 97.19 80 LEU A N 1
ATOM 632 C CA . LEU A 1 80 ? 13.613 -7.386 -26.625 1.00 97.19 80 LEU A CA 1
ATOM 633 C C . LEU A 1 80 ? 14.210 -6.871 -25.310 1.00 97.19 80 LEU A C 1
ATOM 635 O O . LEU A 1 80 ? 13.563 -7.012 -24.275 1.00 97.19 80 LEU A O 1
ATOM 639 N N . GLU A 1 81 ? 15.392 -6.250 -25.334 1.00 96.56 81 GLU A N 1
ATOM 640 C CA . GLU A 1 81 ? 16.002 -5.611 -24.160 1.00 96.56 81 GLU A CA 1
ATOM 641 C C . GLU A 1 81 ? 15.150 -4.445 -23.642 1.00 96.56 81 GLU A C 1
ATOM 643 O O . GLU A 1 81 ? 14.927 -4.324 -22.435 1.00 96.56 81 GLU A O 1
ATOM 648 N N . VAL A 1 82 ? 14.641 -3.600 -24.546 1.00 97.19 82 VAL A N 1
ATOM 649 C CA . VAL A 1 82 ? 13.743 -2.492 -24.187 1.00 97.19 82 VAL A CA 1
ATOM 650 C C . VAL A 1 82 ? 12.444 -3.038 -23.602 1.00 97.19 82 VAL A C 1
ATOM 652 O O . VAL A 1 82 ? 12.071 -2.669 -22.490 1.00 97.19 82 VAL A O 1
ATOM 655 N N . PHE A 1 83 ? 11.793 -3.967 -24.300 1.00 97.69 83 PHE A N 1
ATOM 656 C CA . PHE A 1 83 ? 10.522 -4.538 -23.862 1.00 97.69 83 PHE A CA 1
ATOM 657 C C . PHE A 1 83 ? 10.643 -5.298 -22.542 1.00 97.69 83 PHE A C 1
ATOM 659 O O . PHE A 1 83 ? 9.740 -5.254 -21.706 1.00 97.69 83 PHE A O 1
ATOM 666 N N . GLN A 1 84 ? 11.758 -6.000 -22.332 1.00 95.94 84 GLN A N 1
ATOM 667 C CA . GLN A 1 84 ? 12.022 -6.695 -21.082 1.00 95.94 84 GLN A CA 1
ATOM 668 C C . GLN A 1 84 ? 12.183 -5.711 -19.927 1.00 95.94 84 GLN A C 1
ATOM 670 O O . GLN A 1 84 ? 11.591 -5.934 -18.872 1.00 95.94 84 GLN A O 1
ATOM 675 N N . ARG A 1 85 ? 12.960 -4.640 -20.116 1.00 94.38 85 ARG A N 1
ATOM 676 C CA . ARG A 1 85 ? 13.129 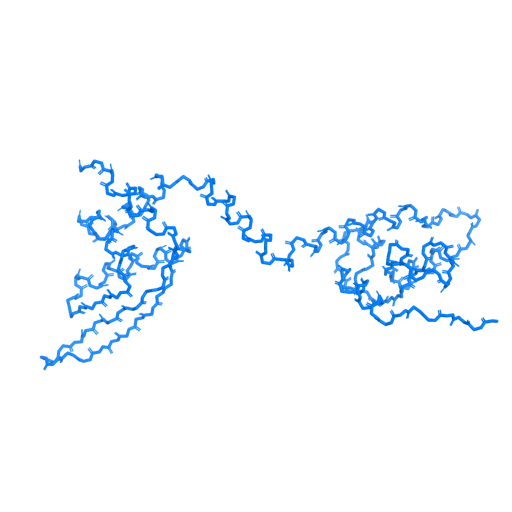-3.607 -19.093 1.00 94.38 85 ARG A CA 1
ATOM 677 C C . ARG A 1 85 ? 11.786 -2.987 -18.716 1.00 94.38 85 ARG A C 1
ATOM 679 O O . ARG A 1 85 ? 11.463 -2.966 -17.534 1.00 94.38 85 ARG A O 1
ATOM 686 N N . GLU A 1 86 ? 10.981 -2.588 -19.701 1.00 94.12 86 GLU A N 1
ATOM 687 C CA . GLU A 1 86 ? 9.649 -2.019 -19.453 1.00 94.12 86 GLU A CA 1
ATOM 688 C C . GLU A 1 86 ? 8.739 -2.982 -18.675 1.00 94.12 86 GLU A C 1
ATOM 690 O O . GLU A 1 86 ? 8.038 -2.570 -17.753 1.00 94.12 86 GLU A O 1
ATOM 695 N N . LEU A 1 87 ? 8.749 -4.275 -19.020 1.00 94.38 87 LEU A N 1
ATOM 696 C CA . LEU A 1 87 ? 7.952 -5.287 -18.323 1.00 94.38 87 LEU A CA 1
ATOM 697 C C . LEU A 1 87 ? 8.398 -5.470 -16.865 1.00 94.38 87 LEU A C 1
ATOM 699 O O . LEU A 1 87 ? 7.562 -5.604 -15.970 1.00 94.38 87 LEU A O 1
ATOM 703 N N . ILE A 1 88 ? 9.709 -5.503 -16.622 1.00 91.75 88 ILE A N 1
ATOM 704 C CA . ILE A 1 88 ? 10.259 -5.651 -15.271 1.00 91.75 88 ILE A CA 1
ATOM 705 C C . ILE A 1 88 ? 9.946 -4.408 -14.446 1.00 91.75 88 ILE A C 1
ATOM 707 O O . ILE A 1 88 ? 9.480 -4.548 -13.323 1.00 91.75 88 ILE A O 1
ATOM 711 N N . GLU A 1 89 ? 10.140 -3.209 -14.998 1.00 88.44 89 GLU A N 1
ATOM 712 C CA . GLU A 1 89 ? 9.766 -1.947 -14.350 1.00 88.44 89 GLU A CA 1
ATOM 713 C C . GLU A 1 89 ? 8.278 -1.932 -13.993 1.00 88.44 89 GLU A C 1
ATOM 715 O O . GLU A 1 89 ? 7.921 -1.670 -12.847 1.00 88.44 89 GLU A O 1
ATOM 720 N N . HIS A 1 90 ? 7.405 -2.338 -14.921 1.00 89.00 90 HIS A N 1
ATOM 721 C CA . HIS A 1 90 ? 5.969 -2.439 -14.666 1.00 89.00 90 HIS A CA 1
ATOM 722 C C . HIS A 1 90 ? 5.646 -3.294 -13.428 1.00 89.00 90 HIS A C 1
ATOM 724 O O . HIS A 1 90 ? 4.764 -2.938 -12.650 1.00 89.00 90 HIS A O 1
ATOM 730 N N . PHE A 1 91 ? 6.371 -4.395 -13.203 1.00 85.25 91 PHE A N 1
ATOM 731 C CA . PHE A 1 91 ? 6.132 -5.293 -12.069 1.00 85.25 91 PHE A CA 1
ATOM 732 C C . PHE A 1 91 ? 7.019 -5.061 -10.837 1.00 85.25 91 PHE A C 1
ATOM 734 O O . PHE A 1 91 ? 6.690 -5.587 -9.763 1.00 85.25 91 PHE A O 1
ATOM 741 N N . SER A 1 92 ? 8.099 -4.283 -10.952 1.00 72.06 92 SER A N 1
ATOM 742 C CA . SER A 1 92 ? 9.036 -3.985 -9.862 1.00 72.06 92 SER A CA 1
ATOM 743 C C . SER A 1 92 ? 8.420 -3.038 -8.831 1.00 72.06 92 SER A C 1
ATOM 745 O O . SER A 1 92 ? 8.642 -3.212 -7.630 1.00 72.06 92 SER A O 1
ATOM 747 N N . HIS A 1 93 ? 7.542 -2.130 -9.273 1.00 58.47 93 HIS A N 1
ATOM 748 C CA . HIS A 1 93 ? 6.847 -1.155 -8.426 1.00 58.47 93 HIS A CA 1
ATOM 749 C C . HIS A 1 93 ? 5.891 -1.765 -7.385 1.00 58.47 93 HIS A C 1
ATOM 751 O O . HIS A 1 93 ? 5.450 -1.060 -6.480 1.00 58.47 93 HIS A O 1
ATOM 757 N N . TRP A 1 94 ? 5.598 -3.069 -7.456 1.00 52.47 94 TRP A N 1
ATOM 758 C CA . TRP A 1 94 ? 4.682 -3.733 -6.521 1.00 52.47 94 TRP A CA 1
ATOM 759 C C . TRP A 1 94 ? 5.351 -4.593 -5.438 1.00 52.47 94 TRP A C 1
ATOM 761 O O . TRP A 1 94 ? 4.630 -5.106 -4.586 1.00 52.47 94 TRP A O 1
ATOM 771 N N . SER A 1 95 ? 6.679 -4.794 -5.446 1.00 52.88 95 SER A N 1
ATOM 772 C CA . SER A 1 95 ? 7.291 -5.882 -4.647 1.00 52.88 95 SER A CA 1
ATOM 773 C C . SER A 1 95 ? 8.170 -5.499 -3.455 1.00 52.88 95 SER A C 1
ATOM 775 O O . SER A 1 95 ? 8.578 -6.394 -2.719 1.00 52.88 95 SER A O 1
ATOM 777 N N . THR A 1 96 ? 8.431 -4.223 -3.175 1.00 52.19 96 THR A N 1
ATOM 778 C CA . THR A 1 96 ? 9.140 -3.863 -1.940 1.00 52.19 96 THR A CA 1
ATOM 779 C C . THR A 1 96 ? 8.212 -3.125 -0.988 1.00 52.19 96 THR A C 1
ATOM 781 O O . THR A 1 96 ? 7.668 -2.071 -1.316 1.00 52.19 96 THR A O 1
ATOM 784 N N . ASN A 1 97 ? 8.081 -3.642 0.240 1.00 53.62 97 ASN A N 1
ATOM 785 C CA . ASN A 1 97 ? 7.575 -2.851 1.368 1.00 53.62 97 ASN A CA 1
ATOM 786 C C . ASN A 1 97 ? 8.285 -1.488 1.428 1.00 53.62 97 ASN A C 1
ATOM 788 O O . ASN A 1 97 ? 7.639 -0.497 1.725 1.00 53.62 97 ASN A O 1
ATOM 792 N N . ALA A 1 98 ? 9.559 -1.415 1.018 1.00 54.59 98 ALA A N 1
ATOM 793 C CA . ALA A 1 98 ? 10.310 -0.172 0.882 1.00 54.59 98 ALA A CA 1
ATOM 794 C C . ALA A 1 98 ? 9.691 0.830 -0.110 1.00 54.59 98 ALA A C 1
ATOM 796 O O . ALA A 1 98 ? 9.633 2.003 0.221 1.00 54.59 98 ALA A O 1
ATOM 797 N N . GLY A 1 99 ? 9.186 0.415 -1.278 1.00 50.03 99 GLY A N 1
ATOM 798 C CA . GLY A 1 99 ? 8.540 1.330 -2.230 1.00 50.03 99 GLY A CA 1
ATOM 799 C C . GLY A 1 99 ? 7.196 1.858 -1.721 1.00 50.03 99 GLY A C 1
ATOM 800 O O . GLY A 1 99 ? 6.899 3.044 -1.855 1.00 50.03 99 GLY A O 1
ATOM 801 N N . ARG A 1 100 ? 6.413 1.000 -1.049 1.00 53.38 100 ARG A N 1
ATOM 802 C CA . ARG A 1 100 ? 5.189 1.414 -0.344 1.00 53.38 100 ARG A CA 1
ATOM 803 C C . ARG A 1 100 ? 5.514 2.353 0.811 1.00 53.38 100 ARG A C 1
ATOM 805 O O . ARG A 1 100 ? 4.847 3.365 0.946 1.00 53.38 100 ARG A O 1
ATOM 812 N N . GLU A 1 101 ? 6.510 2.046 1.632 1.00 53.75 101 GLU A N 1
ATOM 813 C CA . GLU A 1 101 ? 6.910 2.886 2.762 1.00 53.75 101 GLU A CA 1
ATOM 814 C C . GLU A 1 101 ? 7.549 4.195 2.313 1.00 53.75 101 GLU A C 1
ATOM 816 O O . GLU A 1 101 ? 7.269 5.221 2.905 1.00 53.75 101 GLU A O 1
ATOM 821 N N . GLN A 1 102 ? 8.340 4.212 1.243 1.00 55.19 102 GLN A N 1
ATOM 822 C CA . GLN A 1 102 ? 8.892 5.437 0.659 1.00 55.19 102 GLN A CA 1
ATOM 823 C C . GLN A 1 102 ? 7.790 6.304 0.056 1.00 55.19 102 GLN A C 1
ATOM 825 O O . GLN A 1 102 ? 7.810 7.513 0.257 1.00 55.19 102 GLN A O 1
ATOM 830 N N . LEU A 1 103 ? 6.797 5.705 -0.611 1.00 54.16 103 LEU A N 1
ATOM 831 C CA . LEU A 1 103 ? 5.607 6.414 -1.076 1.00 54.16 103 LEU A CA 1
ATOM 832 C C . LEU A 1 103 ? 4.757 6.911 0.099 1.00 54.16 103 LEU A C 1
ATOM 834 O O . LEU A 1 103 ? 4.341 8.058 0.084 1.00 54.16 103 LEU A O 1
ATOM 838 N N . LEU A 1 10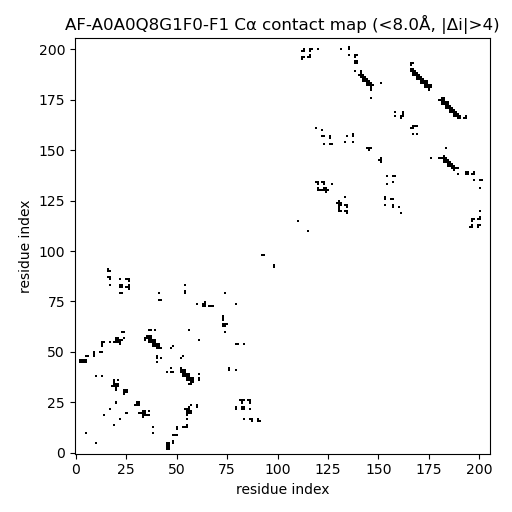4 ? 4.522 6.095 1.128 1.00 55.84 104 LEU A N 1
ATOM 839 C CA . LEU A 1 104 ? 3.794 6.498 2.333 1.00 55.84 104 LEU A CA 1
ATOM 840 C C . LEU A 1 104 ? 4.550 7.575 3.118 1.00 55.84 104 LEU A C 1
ATOM 842 O O . LEU A 1 104 ? 3.909 8.480 3.625 1.00 55.84 104 LEU A O 1
ATOM 846 N N . ASN A 1 105 ? 5.881 7.528 3.175 1.00 55.88 105 ASN A N 1
ATOM 847 C CA . ASN A 1 105 ? 6.729 8.539 3.809 1.00 55.88 105 ASN A CA 1
ATOM 848 C C . ASN A 1 105 ? 6.775 9.825 2.978 1.00 55.88 105 ASN A C 1
ATOM 850 O O . ASN A 1 105 ? 6.707 10.910 3.540 1.00 55.88 105 ASN A O 1
ATOM 854 N N . PHE A 1 106 ? 6.830 9.727 1.647 1.00 50.19 106 PHE A N 1
ATOM 855 C CA . PHE A 1 106 ? 6.699 10.869 0.741 1.00 50.19 106 PHE A CA 1
ATOM 856 C C . PHE A 1 106 ? 5.310 11.507 0.851 1.00 50.19 106 PHE A C 1
ATOM 858 O O . PHE A 1 106 ? 5.200 12.723 0.979 1.00 50.19 106 PHE A O 1
ATOM 865 N N . LEU A 1 107 ? 4.248 10.698 0.874 1.00 53.16 107 LEU A N 1
ATOM 866 C CA . LEU A 1 107 ? 2.880 11.151 1.111 1.00 53.16 107 LEU A CA 1
ATOM 867 C C . LEU A 1 107 ? 2.713 11.705 2.526 1.00 53.16 107 LEU A C 1
ATOM 869 O O . LEU A 1 107 ? 1.990 12.671 2.677 1.00 53.16 107 LEU A O 1
ATOM 873 N N . ALA A 1 108 ? 3.404 11.172 3.537 1.00 54.34 108 ALA A N 1
ATOM 874 C CA . ALA A 1 108 ? 3.421 11.715 4.896 1.00 54.34 108 ALA A CA 1
ATOM 875 C C . ALA A 1 108 ? 4.208 13.033 4.998 1.00 54.34 108 ALA A C 1
ATOM 877 O O . ALA A 1 108 ? 3.900 13.859 5.850 1.00 54.34 108 ALA A O 1
ATOM 878 N N . PHE A 1 109 ? 5.190 13.263 4.119 1.00 52.66 109 PHE A N 1
ATOM 879 C CA . PHE A 1 109 ? 5.886 14.550 3.980 1.00 52.66 109 PHE A CA 1
ATOM 880 C C . PHE A 1 109 ? 5.091 15.558 3.132 1.00 52.66 109 PHE A C 1
ATOM 882 O O . PHE A 1 109 ? 5.262 16.765 3.270 1.00 52.66 109 PHE A O 1
ATOM 889 N N . SER A 1 110 ? 4.212 15.051 2.266 1.00 55.66 110 SER A N 1
ATOM 890 C CA . SER A 1 110 ? 3.240 15.824 1.481 1.00 55.66 110 SER A CA 1
ATOM 891 C C . SER A 1 110 ? 1.910 16.010 2.218 1.00 55.66 110 SER A C 1
ATOM 893 O O . SER A 1 110 ? 1.048 16.754 1.752 1.00 55.66 110 SER A O 1
ATOM 895 N N . ALA A 1 111 ? 1.718 15.302 3.333 1.00 64.81 111 ALA A N 1
ATOM 896 C CA . ALA A 1 111 ? 0.525 15.376 4.145 1.00 64.81 111 ALA A CA 1
ATOM 897 C C . ALA A 1 111 ? 0.567 16.712 4.866 1.00 64.81 111 ALA A C 1
ATOM 899 O O . ALA A 1 111 ? 1.414 16.961 5.728 1.00 64.81 111 ALA A O 1
ATOM 900 N N . ASP A 1 112 ? -0.352 17.586 4.482 1.00 81.62 112 ASP A N 1
ATOM 901 C CA . ASP A 1 112 ? -0.627 18.795 5.226 1.00 81.62 112 ASP A CA 1
ATOM 902 C C . ASP A 1 112 ? -1.204 18.388 6.591 1.00 81.62 112 ASP A C 1
ATOM 904 O O . ASP A 1 112 ? -2.407 18.183 6.762 1.00 81.62 112 ASP A O 1
ATOM 908 N N . ASN A 1 113 ? -0.305 18.196 7.558 1.00 86.56 113 ASN A N 1
ATOM 909 C CA . ASN A 1 113 ? -0.651 17.793 8.916 1.00 86.56 113 ASN A CA 1
ATOM 910 C C . ASN A 1 113 ? -1.555 18.829 9.593 1.00 86.56 113 ASN A C 1
ATOM 912 O O . ASN A 1 113 ? -2.333 18.462 10.470 1.00 86.56 113 ASN A O 1
ATOM 916 N N . ASP A 1 114 ? -1.477 20.100 9.186 1.00 87.38 114 ASP A N 1
ATOM 917 C CA . ASP A 1 114 ? -2.354 21.156 9.684 1.00 87.38 114 ASP A CA 1
ATOM 918 C C . ASP A 1 114 ? -3.775 20.975 9.128 1.00 87.38 114 ASP A C 1
ATOM 920 O O . ASP A 1 114 ? -4.746 20.990 9.889 1.00 87.38 114 ASP A O 1
ATOM 924 N N . ALA A 1 115 ? -3.914 20.680 7.832 1.00 86.12 115 ALA A N 1
ATOM 925 C CA . ALA A 1 115 ? -5.203 20.338 7.233 1.00 86.12 115 ALA A CA 1
ATOM 926 C C . ALA A 1 115 ? -5.789 19.034 7.799 1.00 86.12 115 ALA A C 1
ATOM 928 O O . ALA A 1 115 ? -6.991 18.962 8.056 1.00 86.12 115 ALA A O 1
ATOM 929 N N . MET A 1 116 ? -4.963 18.011 8.036 1.00 88.50 116 MET A N 1
ATOM 930 C CA . MET A 1 116 ? -5.407 16.753 8.646 1.00 88.50 116 MET A CA 1
ATOM 931 C C . MET A 1 116 ? -5.842 16.942 10.102 1.00 88.50 116 MET A C 1
ATOM 933 O O . MET A 1 116 ? -6.868 16.399 10.505 1.00 88.50 116 MET A O 1
ATOM 937 N N . ALA A 1 117 ? -5.112 17.743 10.881 1.00 91.25 117 ALA A N 1
ATOM 938 C CA . ALA A 1 117 ? -5.499 18.111 12.240 1.00 91.25 117 ALA A CA 1
ATOM 939 C C . ALA A 1 117 ? -6.834 18.872 12.257 1.00 91.25 117 ALA A C 1
ATOM 941 O O . ALA A 1 117 ? -7.729 18.539 13.035 1.00 91.25 117 ALA A O 1
ATOM 942 N N . ALA A 1 118 ? -7.013 19.839 11.353 1.00 90.31 118 ALA A N 1
ATOM 943 C CA . ALA A 1 118 ? -8.278 20.554 11.201 1.00 90.31 118 ALA A CA 1
ATOM 944 C C . ALA A 1 118 ? -9.425 19.618 10.776 1.00 90.31 118 ALA A C 1
ATOM 946 O O . ALA A 1 118 ? -10.539 19.726 11.291 1.00 90.31 118 ALA A O 1
ATOM 947 N N . ALA A 1 119 ? -9.160 18.669 9.871 1.00 90.94 119 ALA A N 1
ATOM 948 C CA . ALA A 1 119 ? -10.134 17.667 9.448 1.00 90.94 119 ALA A CA 1
ATOM 949 C C . ALA A 1 119 ? -10.538 16.736 10.600 1.00 90.94 119 ALA A C 1
ATOM 951 O O . ALA A 1 119 ? -11.725 16.457 10.750 1.00 90.94 119 ALA A O 1
ATOM 952 N N . ALA A 1 120 ? -9.587 16.314 11.438 1.00 92.19 120 ALA A N 1
ATOM 953 C CA . ALA A 1 120 ? -9.852 15.514 12.631 1.00 92.19 120 ALA A CA 1
ATOM 954 C C . ALA A 1 120 ? -10.795 16.250 13.599 1.00 92.19 120 ALA A C 1
ATOM 956 O O . ALA A 1 120 ? -11.861 15.740 13.938 1.00 92.19 120 ALA A O 1
ATOM 957 N N . VAL A 1 121 ? -10.484 17.504 13.950 1.00 94.69 121 VAL A N 1
ATOM 958 C CA . VAL A 1 121 ? -11.374 18.324 14.795 1.00 94.69 121 VAL A CA 1
ATOM 959 C C . VAL A 1 121 ? -12.756 18.475 14.157 1.00 94.69 121 VAL A C 1
ATOM 961 O O . VAL A 1 121 ? -13.770 18.297 14.826 1.00 94.69 121 VAL A O 1
ATOM 964 N N . LYS A 1 122 ? -12.823 18.742 12.848 1.00 92.88 122 LYS A N 1
ATOM 965 C CA . LYS A 1 122 ? -14.099 18.856 12.131 1.00 92.88 122 LYS A CA 1
ATOM 966 C C . LYS A 1 122 ? -14.915 17.559 12.179 1.00 92.88 122 LYS A C 1
ATOM 968 O O . LYS A 1 122 ? -16.129 17.633 12.342 1.00 92.88 122 LYS A O 1
ATOM 973 N N . ALA A 1 123 ? -14.276 16.399 12.033 1.00 89.50 123 ALA A N 1
ATOM 974 C CA . ALA A 1 123 ? -14.933 15.097 12.095 1.00 89.50 123 ALA A CA 1
ATOM 975 C C . ALA A 1 123 ? -15.527 14.830 13.483 1.00 89.50 123 ALA A C 1
ATOM 977 O O . ALA A 1 123 ? -16.715 14.528 13.577 1.00 89.50 123 ALA A O 1
ATOM 978 N N . ALA A 1 124 ? -14.761 15.042 14.556 1.00 93.25 124 ALA A N 1
ATOM 979 C CA . ALA A 1 124 ? -15.278 14.940 15.923 1.00 93.25 124 ALA A CA 1
ATOM 980 C C . ALA A 1 124 ? -16.447 15.917 16.173 1.00 93.25 124 ALA A C 1
ATOM 982 O O . ALA A 1 124 ? -17.460 15.558 16.776 1.00 93.25 124 ALA A O 1
ATOM 983 N N . GLY A 1 125 ? -16.355 17.128 15.611 1.00 93.44 125 GLY A N 1
ATOM 984 C CA . GLY A 1 125 ? -17.392 18.161 15.681 1.00 93.44 125 GLY A CA 1
ATOM 985 C C . GLY A 1 125 ? -18.705 17.831 14.969 1.00 93.44 125 GLY A C 1
ATOM 986 O O . GLY A 1 125 ? -19.681 18.557 15.132 1.00 93.44 125 GLY A O 1
ATOM 987 N N . THR A 1 126 ? -18.762 16.742 14.195 1.00 90.88 126 THR A N 1
ATOM 988 C CA . THR A 1 126 ? -20.033 16.245 13.641 1.00 90.88 126 THR A CA 1
ATOM 989 C C . THR A 1 126 ? -20.910 15.575 14.694 1.00 90.88 126 THR A C 1
ATOM 991 O O . THR A 1 126 ? -22.119 15.489 14.502 1.00 90.88 126 THR A O 1
A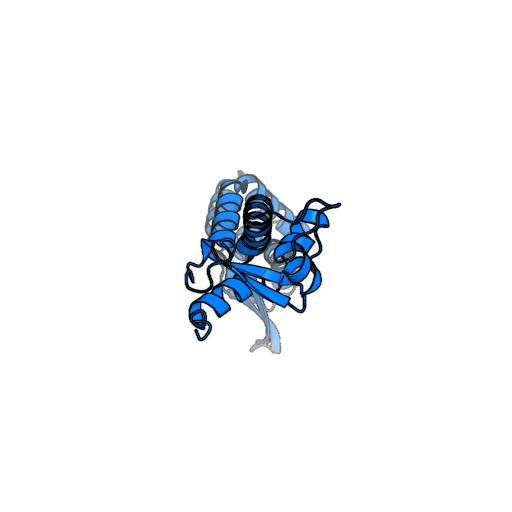TOM 994 N N . SER A 1 127 ? -20.302 15.093 15.783 1.00 86.19 127 SER A N 1
ATOM 995 C CA . SER A 1 127 ? -20.978 14.284 16.801 1.00 86.19 127 SER A CA 1
ATOM 996 C C . SER A 1 127 ? -21.078 14.996 18.148 1.00 86.19 127 SER A C 1
ATOM 998 O O . SER A 1 127 ? -22.062 14.811 18.856 1.00 86.19 127 SER A O 1
ATOM 1000 N N . VAL A 1 128 ? -20.091 15.826 18.506 1.00 93.00 128 VAL A N 1
ATOM 1001 C CA . VAL A 1 128 ? -20.046 16.520 19.804 1.00 93.00 128 VAL A CA 1
ATOM 1002 C C . VAL A 1 128 ? -19.618 17.975 19.663 1.00 93.00 128 VAL A C 1
ATOM 1004 O O . VAL A 1 128 ? -18.912 18.349 18.730 1.00 93.00 128 VAL A O 1
ATOM 1007 N N . TRP A 1 129 ? -19.995 18.804 20.635 1.00 92.25 129 TRP A N 1
ATOM 1008 C CA . TRP A 1 129 ? -19.583 20.208 20.690 1.00 92.25 129 TRP A CA 1
ATOM 1009 C C . TRP A 1 129 ? -18.141 20.392 21.205 1.00 92.25 129 TRP A C 1
ATOM 1011 O O . TRP A 1 129 ? -17.472 21.341 20.806 1.00 92.25 129 TRP A O 1
ATOM 1021 N N . TYR A 1 130 ? -17.626 19.465 22.023 1.00 92.81 130 TYR A N 1
ATOM 1022 C CA . TYR A 1 130 ? -16.230 19.411 22.500 1.00 92.81 130 TYR A CA 1
ATOM 1023 C C . TYR A 1 130 ? -15.316 18.701 21.484 1.00 92.81 130 TYR A C 1
ATOM 1025 O O . TYR A 1 130 ? -14.601 17.739 21.769 1.00 92.81 130 TYR A O 1
ATOM 1033 N N . ALA A 1 131 ? -15.400 19.153 20.234 1.00 93.81 131 ALA A N 1
ATOM 1034 C CA . ALA A 1 131 ? -14.789 18.500 19.083 1.00 93.81 131 ALA A CA 1
ATOM 1035 C C . ALA A 1 131 ? -13.271 18.318 19.230 1.00 93.81 131 ALA A C 1
ATOM 1037 O O . ALA A 1 131 ? -12.717 17.278 18.872 1.00 93.81 131 ALA A O 1
ATOM 1038 N N . LYS A 1 132 ? -12.591 19.335 19.772 1.00 95.56 132 LYS A N 1
ATOM 1039 C CA . LYS A 1 132 ? -11.135 19.348 19.921 1.00 95.56 132 LYS A CA 1
ATOM 1040 C C . LYS A 1 132 ? -10.677 18.301 20.934 1.00 95.56 132 LYS A C 1
ATOM 1042 O O . LYS A 1 132 ? -9.746 17.549 20.659 1.00 95.56 132 LYS A O 1
ATOM 1047 N N . GLU A 1 133 ? -11.347 18.233 22.078 1.00 95.56 133 GLU A N 1
ATOM 1048 C CA . GLU A 1 133 ? -11.055 17.297 23.159 1.00 95.56 133 GLU A CA 1
ATOM 1049 C C . GLU A 1 133 ? -11.302 15.858 22.710 1.00 95.56 133 GLU A C 1
ATOM 1051 O O . GLU A 1 133 ? -10.427 15.013 22.895 1.00 95.56 133 GLU A O 1
ATOM 1056 N N . LEU A 1 134 ? -12.434 15.596 22.044 1.00 95.56 134 LEU A N 1
ATOM 1057 C CA . LEU A 1 134 ? -12.737 14.266 21.518 1.00 95.56 134 LEU A CA 1
ATOM 1058 C C . LEU A 1 134 ? -11.714 13.840 20.456 1.00 95.56 134 LEU A C 1
ATOM 1060 O O . LEU A 1 134 ? -11.202 12.723 20.508 1.00 95.56 134 LEU A O 1
ATOM 1064 N N . ALA A 1 135 ? -11.363 14.732 19.522 1.00 95.81 135 ALA A N 1
ATOM 1065 C CA . ALA A 1 135 ? -10.366 14.432 18.498 1.00 95.81 135 ALA A CA 1
ATOM 1066 C C . ALA A 1 135 ? -9.000 14.083 19.109 1.00 95.81 135 ALA A C 1
ATOM 1068 O O . ALA A 1 135 ? -8.374 13.114 18.680 1.00 95.81 135 ALA A O 1
ATOM 1069 N N . ILE A 1 136 ? -8.556 14.835 20.125 1.00 96.31 136 ILE A N 1
ATOM 1070 C CA . ILE A 1 136 ? -7.319 14.532 20.856 1.00 96.31 136 ILE A CA 1
ATOM 1071 C C . ILE A 1 136 ? -7.439 13.174 21.542 1.00 96.31 136 ILE A C 1
ATOM 1073 O O . ILE A 1 136 ? -6.567 12.336 21.345 1.00 96.31 136 ILE A O 1
ATOM 1077 N N . GLN A 1 137 ? -8.516 12.941 22.295 1.00 95.44 137 GLN A N 1
ATOM 1078 C CA . GLN A 1 137 ? -8.707 11.724 23.081 1.00 95.44 137 GLN A CA 1
ATOM 1079 C C . GLN A 1 137 ? -8.676 10.459 22.212 1.00 95.44 137 GLN A C 1
ATOM 1081 O O . GLN A 1 137 ? -8.011 9.487 22.566 1.00 95.44 137 GLN A O 1
ATOM 1086 N N . VAL A 1 138 ? -9.347 10.476 21.057 1.00 95.44 138 VAL A N 1
ATOM 1087 C CA . VAL A 1 138 ? -9.350 9.351 20.104 1.00 95.44 138 VAL A CA 1
ATOM 1088 C C . VAL A 1 138 ? -7.958 9.120 19.503 1.00 95.44 138 VAL A C 1
ATOM 1090 O O . VAL A 1 138 ? -7.544 7.982 19.302 1.00 95.44 138 VAL A O 1
ATOM 1093 N N . LEU A 1 139 ? -7.204 10.189 19.229 1.00 95.12 139 LEU A N 1
ATOM 1094 C CA . LEU A 1 139 ? -5.858 10.084 18.658 1.00 95.12 139 LEU A CA 1
ATOM 1095 C C . LEU A 1 139 ? -4.764 9.815 19.700 1.00 95.12 139 LEU A C 1
ATOM 1097 O O . LEU A 1 139 ? -3.643 9.489 19.302 1.00 95.12 139 LEU A O 1
ATOM 1101 N N . SER A 1 140 ? -5.038 9.970 21.001 1.00 94.88 140 SER A N 1
ATOM 1102 C CA . SER A 1 140 ? -4.036 9.880 22.073 1.00 94.88 140 SER A CA 1
ATOM 1103 C C . SER A 1 140 ? -4.147 8.643 22.960 1.00 94.88 140 SER A C 1
ATOM 1105 O O . SER A 1 140 ? -3.149 8.271 23.576 1.00 94.88 140 SER A O 1
ATOM 1107 N N . SER A 1 141 ? -5.330 8.039 23.053 1.00 93.38 141 SER A N 1
ATOM 1108 C CA . SER A 1 141 ? -5.588 6.907 23.945 1.00 93.38 141 SER A CA 1
ATOM 1109 C C . SER A 1 141 ? -5.527 5.580 23.197 1.00 93.38 141 SER A C 1
ATOM 1111 O O . SER A 1 141 ? -6.019 5.472 22.077 1.00 93.38 141 SER A O 1
ATOM 1113 N N . ASP A 1 142 ? -4.936 4.569 23.831 1.00 94.00 142 ASP A N 1
ATOM 1114 C CA . ASP A 1 142 ? -4.890 3.200 23.294 1.00 94.00 142 ASP A CA 1
ATOM 1115 C C . ASP A 1 142 ? -6.098 2.367 23.751 1.00 94.00 142 ASP A C 1
ATOM 1117 O O . ASP A 1 142 ? -6.406 1.327 23.172 1.00 94.00 142 ASP A O 1
ATOM 1121 N N . GLU A 1 143 ? -6.805 2.841 24.778 1.00 94.69 143 GLU A N 1
ATOM 1122 C CA . GLU A 1 143 ? -7.964 2.180 25.366 1.00 94.69 143 GLU A CA 1
ATOM 1123 C C . GLU A 1 143 ? -9.036 3.211 25.741 1.00 94.69 143 GLU A C 1
ATOM 1125 O O . GLU A 1 143 ? -8.729 4.341 26.142 1.00 94.69 143 GLU A O 1
ATOM 1130 N N . PHE A 1 144 ? -10.300 2.814 25.621 1.00 94.19 144 PHE A N 1
ATOM 1131 C CA . PHE A 1 144 ? -11.451 3.585 26.078 1.00 94.19 144 PHE A CA 1
ATOM 1132 C C . PHE A 1 144 ? -12.531 2.643 26.608 1.00 94.19 144 PHE A C 1
ATOM 1134 O O . PHE A 1 144 ? -12.814 1.615 25.998 1.00 94.19 144 PHE A O 1
ATOM 1141 N N . GLY A 1 145 ? -13.138 3.006 27.735 1.00 91.25 145 GLY A N 1
ATOM 1142 C CA . GLY A 1 145 ? -14.201 2.239 28.372 1.00 91.25 145 GLY A CA 1
ATOM 1143 C C . GLY A 1 145 ? -15.281 3.171 28.902 1.00 91.25 145 GLY A C 1
ATOM 1144 O O . GLY A 1 145 ? -14.962 4.138 29.592 1.00 91.25 145 GLY A O 1
ATOM 1145 N N . SER A 1 146 ? -16.545 2.902 28.579 1.00 90.94 146 SER A N 1
ATOM 1146 C CA . SER A 1 146 ? -17.677 3.652 29.136 1.00 90.94 146 SER A CA 1
ATOM 1147 C C . SER A 1 146 ? -18.955 2.820 29.131 1.00 90.94 146 SER A C 1
ATOM 1149 O O . SER A 1 146 ? -19.243 2.121 28.162 1.00 90.94 146 SER A O 1
ATOM 1151 N N . VAL A 1 147 ? -19.751 2.950 30.191 1.00 90.94 147 VAL A N 1
ATOM 1152 C CA . VAL A 1 147 ? -21.154 2.495 30.237 1.00 90.94 147 VAL A CA 1
ATOM 1153 C C . VAL A 1 147 ? -22.113 3.517 29.623 1.00 90.94 147 VAL A C 1
ATOM 1155 O O . VAL A 1 147 ? -23.228 3.180 29.238 1.00 90.94 147 VAL A O 1
ATOM 1158 N N . ASP A 1 148 ? -21.677 4.772 29.511 1.00 91.00 148 ASP A N 1
ATOM 1159 C CA . ASP A 1 148 ? -22.479 5.872 28.992 1.00 91.00 148 ASP A CA 1
ATOM 1160 C C . ASP A 1 148 ? -22.409 5.918 27.460 1.00 91.00 148 ASP A C 1
ATOM 1162 O O . ASP A 1 148 ? -21.349 6.197 26.882 1.00 91.00 148 ASP A O 1
ATOM 1166 N N . GLY A 1 149 ? -23.553 5.642 26.826 1.00 88.44 149 GLY A N 1
ATOM 1167 C CA . GLY A 1 149 ? -23.751 5.692 25.378 1.00 88.44 149 GLY A CA 1
ATOM 1168 C C . GLY A 1 149 ? -23.463 7.054 24.771 1.00 88.44 149 GLY A C 1
ATOM 1169 O O . GLY A 1 149 ? -22.903 7.117 23.677 1.00 88.44 149 GLY A O 1
ATOM 1170 N N . ASP A 1 150 ? -23.734 8.133 25.502 1.00 90.00 150 ASP A N 1
ATOM 1171 C CA . ASP A 1 150 ? -23.464 9.490 25.030 1.00 90.00 150 ASP A CA 1
ATOM 1172 C C . ASP A 1 150 ? -21.955 9.767 24.938 1.00 90.00 150 ASP A C 1
ATOM 1174 O O . ASP A 1 150 ? -21.526 10.666 24.214 1.00 90.00 150 ASP A O 1
ATOM 1178 N N . LEU A 1 151 ? -21.128 8.958 25.613 1.00 90.56 151 LEU A N 1
ATOM 1179 C CA . LEU A 1 151 ? -19.672 9.019 25.521 1.00 90.56 151 LEU A CA 1
ATOM 1180 C C . LEU A 1 151 ? -19.114 8.030 24.493 1.00 90.56 151 LEU A C 1
ATOM 1182 O O . LEU A 1 151 ? -18.303 8.427 23.655 1.00 90.56 151 LEU A O 1
ATOM 1186 N N . TRP A 1 152 ? -19.524 6.754 24.526 1.00 92.81 152 TRP A N 1
ATOM 1187 C CA . TRP A 1 152 ? -18.914 5.744 23.652 1.00 92.81 152 TRP A CA 1
ATOM 1188 C C . TRP A 1 152 ? -19.428 5.781 22.208 1.00 92.81 152 TRP A C 1
ATOM 1190 O O . TRP A 1 152 ? -18.663 5.446 21.303 1.00 92.81 152 TRP A O 1
ATOM 1200 N N . VAL A 1 153 ? -20.661 6.235 21.945 1.00 92.31 153 VAL A N 1
ATOM 1201 C CA . VAL A 1 153 ? -21.195 6.318 20.571 1.00 92.31 153 VAL A CA 1
ATOM 1202 C C . VAL A 1 153 ? -20.450 7.370 19.735 1.00 92.31 153 VAL A C 1
ATOM 1204 O O . VAL A 1 153 ? -19.962 7.021 18.655 1.00 92.31 153 VAL A O 1
ATOM 1207 N N . PRO A 1 154 ? -20.267 8.628 20.192 1.00 93.81 154 PRO A N 1
ATOM 1208 C CA . PRO A 1 154 ? -19.473 9.600 19.440 1.00 93.81 154 PRO A CA 1
ATOM 1209 C C . PRO A 1 154 ? -18.001 9.203 19.309 1.00 93.81 154 PRO A C 1
ATOM 1211 O O . PRO A 1 154 ? -17.364 9.501 18.293 1.00 93.81 154 PRO A O 1
ATOM 1214 N N . TYR A 1 155 ? -17.465 8.515 20.321 1.00 95.25 155 TYR A N 1
ATOM 1215 C CA . TYR A 1 155 ? -16.102 7.996 20.307 1.00 95.25 155 TYR A CA 1
ATOM 1216 C C . TYR A 1 155 ? -15.921 6.937 19.209 1.00 95.25 155 TYR A C 1
ATOM 1218 O O . TYR A 1 155 ? -15.001 7.055 18.401 1.00 95.25 155 TYR A O 1
ATOM 1226 N N . LEU A 1 156 ? -16.844 5.970 19.101 1.00 93.50 156 LEU A N 1
ATOM 1227 C CA . LEU A 1 156 ? -16.852 4.968 18.028 1.00 93.50 156 LEU A CA 1
ATOM 1228 C C . LEU A 1 156 ? -17.024 5.590 16.641 1.00 93.50 156 LEU A C 1
ATOM 1230 O O . LEU A 1 156 ? -16.261 5.273 15.735 1.00 93.50 156 LEU A O 1
ATOM 1234 N N . HIS A 1 157 ? -17.966 6.520 16.472 1.00 93.31 157 HIS A N 1
ATOM 1235 C CA . HIS A 1 157 ? -18.167 7.174 15.177 1.00 93.31 157 HIS A CA 1
ATOM 1236 C C . HIS A 1 157 ? -16.909 7.935 14.722 1.00 93.31 157 HIS A C 1
ATOM 1238 O O . HIS A 1 157 ? -16.520 7.885 13.554 1.00 93.31 157 HIS A O 1
ATOM 1244 N N . THR A 1 158 ? -16.224 8.601 15.654 1.00 94.94 158 THR A N 1
ATOM 1245 C CA . THR A 1 158 ? -14.959 9.291 15.364 1.00 94.94 158 THR A CA 1
ATOM 1246 C C . THR A 1 158 ? -13.841 8.295 15.034 1.00 94.94 158 THR A C 1
ATOM 1248 O O . THR A 1 158 ? -13.070 8.526 14.099 1.00 94.94 158 THR A O 1
ATOM 1251 N N . LEU A 1 159 ? -13.772 7.166 15.748 1.00 94.62 159 LEU A N 1
ATOM 1252 C CA . LEU A 1 159 ? -12.837 6.076 15.458 1.00 94.62 159 LEU A CA 1
ATOM 1253 C C . LEU A 1 159 ? -13.029 5.504 14.052 1.00 94.62 159 LEU A C 1
ATOM 1255 O O . LEU A 1 159 ? -12.037 5.325 13.347 1.00 94.62 159 LEU A O 1
ATOM 1259 N N . ASP A 1 160 ? -14.270 5.271 13.620 1.00 92.94 160 ASP A N 1
ATOM 1260 C CA . ASP A 1 160 ? -14.580 4.768 12.277 1.00 92.94 160 ASP A CA 1
ATOM 1261 C C . ASP A 1 160 ? -14.054 5.702 11.182 1.00 92.94 160 ASP A C 1
ATOM 1263 O O . ASP A 1 160 ? -13.410 5.259 10.225 1.00 92.94 160 ASP A O 1
ATOM 1267 N N . LEU A 1 161 ? -14.260 7.014 11.336 1.00 89.19 161 LEU A N 1
ATOM 1268 C CA . LEU A 1 161 ? -13.757 8.010 10.388 1.00 89.19 161 LEU A CA 1
ATOM 1269 C C . LEU A 1 161 ? -12.225 7.998 10.321 1.00 89.19 161 LEU A C 1
ATOM 1271 O O . LEU A 1 161 ? -11.646 8.008 9.232 1.00 89.19 161 LEU A O 1
ATOM 1275 N N . TYR A 1 162 ? -11.551 7.933 11.470 1.00 92.50 162 TYR A N 1
ATOM 1276 C CA . TYR A 1 162 ? -10.086 7.933 11.518 1.00 92.50 162 TYR A CA 1
ATOM 1277 C C . TYR A 1 162 ? -9.486 6.613 11.025 1.00 92.50 162 TYR A C 1
ATOM 1279 O O . TYR A 1 162 ? -8.430 6.619 10.383 1.00 92.50 162 TYR A O 1
ATOM 1287 N N . ALA A 1 163 ? -10.165 5.489 11.259 1.00 88.19 163 ALA A N 1
ATOM 1288 C CA . ALA A 1 163 ? -9.806 4.193 10.698 1.00 88.19 163 ALA A CA 1
ATOM 1289 C C . ALA A 1 163 ? -9.950 4.188 9.168 1.00 88.19 163 ALA A C 1
ATOM 1291 O O . ALA A 1 163 ? -9.050 3.718 8.470 1.00 88.19 163 ALA A O 1
ATOM 1292 N N . ALA A 1 164 ? -11.013 4.795 8.626 1.00 83.31 164 ALA A N 1
ATOM 1293 C CA . ALA A 1 164 ? -11.214 4.946 7.183 1.00 83.31 164 ALA A CA 1
ATOM 1294 C C . ALA A 1 164 ? -10.142 5.832 6.520 1.00 83.31 164 ALA A C 1
ATOM 1296 O O . ALA A 1 164 ? -9.754 5.591 5.376 1.00 83.31 164 ALA A O 1
ATOM 1297 N N . TRP A 1 165 ? -9.609 6.823 7.243 1.00 84.50 165 TRP A N 1
ATOM 1298 C CA . TRP A 1 165 ? -8.442 7.613 6.814 1.00 84.50 165 TRP A CA 1
ATOM 1299 C C . TRP A 1 165 ? -7.113 6.871 6.993 1.00 84.50 165 TRP A C 1
ATOM 1301 O O . TRP A 1 165 ? -6.051 7.372 6.621 1.00 84.50 165 TRP A O 1
ATOM 1311 N N . GLY A 1 166 ? -7.155 5.669 7.567 1.00 85.69 166 GLY A N 1
ATOM 1312 C CA . GLY A 1 166 ? -5.995 4.835 7.812 1.00 85.69 166 GLY A CA 1
ATOM 1313 C C . GLY A 1 166 ? -5.078 5.383 8.899 1.00 85.69 166 GLY A C 1
ATOM 1314 O O . GLY A 1 166 ? -3.881 5.118 8.822 1.00 85.69 166 GLY A O 1
ATOM 1315 N N . LEU A 1 167 ? -5.583 6.136 9.879 1.00 86.81 167 LEU A N 1
ATOM 1316 C CA . LEU A 1 167 ? -4.785 6.659 10.999 1.00 86.81 167 LEU A CA 1
ATOM 1317 C C . LEU A 1 167 ? -4.578 5.626 12.114 1.00 86.81 167 LEU A C 1
ATOM 1319 O O . LEU A 1 167 ? -3.543 5.624 12.778 1.00 86.81 167 LEU A O 1
ATOM 1323 N N . LEU A 1 168 ? -5.546 4.737 12.310 1.00 93.19 168 LEU A N 1
ATOM 1324 C CA . LEU A 1 168 ? -5.568 3.745 13.383 1.00 93.19 168 LEU A CA 1
ATOM 1325 C C . LEU A 1 168 ? -6.397 2.525 12.971 1.00 93.19 168 LEU A C 1
ATOM 1327 O O . LEU A 1 168 ? -7.071 2.542 11.941 1.00 93.19 168 LEU A O 1
ATOM 1331 N N . THR A 1 169 ? -6.352 1.479 13.784 1.00 94.38 169 THR A N 1
ATOM 1332 C CA . THR A 1 169 ? -7.338 0.391 13.782 1.00 94.38 169 THR A CA 1
ATOM 1333 C C . THR A 1 169 ? -7.857 0.197 15.201 1.00 94.38 169 THR A C 1
ATOM 1335 O O . THR A 1 169 ? -7.222 0.660 16.149 1.00 94.38 169 THR A O 1
ATOM 1338 N N . PHE A 1 170 ? -9.016 -0.435 15.368 1.00 96.31 170 PHE A N 1
ATOM 1339 C CA . PHE A 1 170 ? -9.573 -0.670 16.695 1.00 96.31 170 PHE A CA 1
ATOM 1340 C C . PHE A 1 170 ? -10.437 -1.932 16.741 1.00 96.31 170 PHE A C 1
ATOM 1342 O O . PHE A 1 170 ? -10.886 -2.440 15.713 1.00 96.31 170 PHE A O 1
ATOM 1349 N N . SER A 1 171 ? -10.671 -2.423 17.954 1.00 95.94 171 SER A N 1
ATOM 1350 C CA . SER A 1 171 ? -11.622 -3.490 18.264 1.00 95.94 171 SER A CA 1
ATOM 1351 C C . SER A 1 171 ? -12.516 -3.058 19.417 1.00 95.94 171 SER A C 1
ATOM 1353 O O . SER A 1 171 ? -12.018 -2.446 20.364 1.00 95.94 171 SER A O 1
ATOM 1355 N N . CYS A 1 172 ? -13.794 -3.417 19.367 1.00 93.81 172 CYS A N 1
ATOM 1356 C CA . CYS A 1 172 ? -14.766 -3.142 20.420 1.00 93.81 172 CYS A CA 1
ATOM 1357 C C . CYS A 1 172 ? -15.344 -4.437 20.999 1.00 93.81 172 CYS A C 1
ATOM 1359 O O . CYS A 1 172 ? -15.482 -5.442 20.296 1.00 93.81 172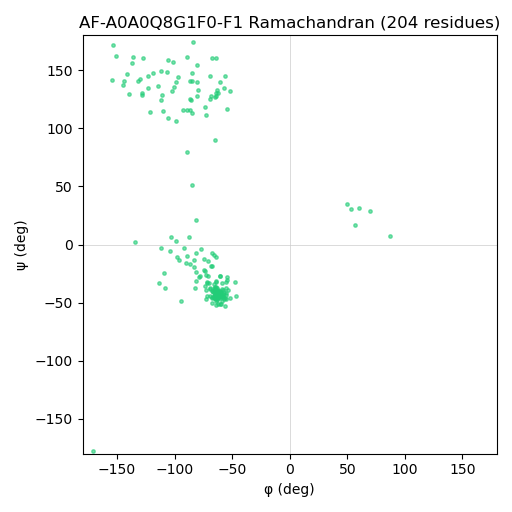 CYS A O 1
ATOM 1361 N N . GLN A 1 173 ? -15.674 -4.405 22.286 1.00 94.44 173 GLN A N 1
ATOM 1362 C CA . GLN A 1 173 ? -16.370 -5.482 22.976 1.00 94.44 173 GLN A CA 1
ATOM 1363 C C . GLN A 1 173 ? -17.345 -4.915 24.009 1.00 94.44 173 GLN A C 1
ATOM 1365 O O . GLN A 1 173 ? -17.039 -3.955 24.713 1.00 94.44 173 GLN A O 1
ATOM 1370 N N . GLU A 1 174 ? -18.515 -5.538 24.105 1.00 92.75 174 GLU A N 1
ATOM 1371 C CA . GLU A 1 174 ? -19.481 -5.269 25.167 1.00 92.75 174 GLU A CA 1
ATOM 1372 C C . GLU A 1 174 ? -19.149 -6.136 26.382 1.00 92.75 174 GLU A C 1
ATOM 1374 O O . GLU A 1 174 ? -19.053 -7.363 26.277 1.00 92.75 174 GLU A O 1
ATOM 1379 N N . VAL A 1 175 ? -18.970 -5.501 27.537 1.00 91.50 175 VAL A N 1
ATOM 1380 C CA . VAL A 1 175 ? -18.594 -6.159 28.789 1.00 91.50 175 VAL A CA 1
ATOM 1381 C C . VAL A 1 175 ? -19.646 -5.853 29.858 1.00 91.50 175 VAL A C 1
ATOM 1383 O O . VAL A 1 175 ? -20.065 -4.701 29.983 1.00 91.50 175 VAL A O 1
ATOM 1386 N N . PRO A 1 176 ? -20.108 -6.850 30.634 1.00 90.31 176 PRO A N 1
ATOM 1387 C CA . PRO A 1 176 ? -21.005 -6.602 31.756 1.00 90.31 176 PRO A CA 1
ATOM 1388 C C . PRO A 1 176 ? -20.313 -5.752 32.822 1.00 90.31 176 PRO A C 1
ATOM 1390 O O . PRO A 1 176 ? -19.234 -6.104 33.300 1.00 90.31 176 PRO A O 1
ATOM 13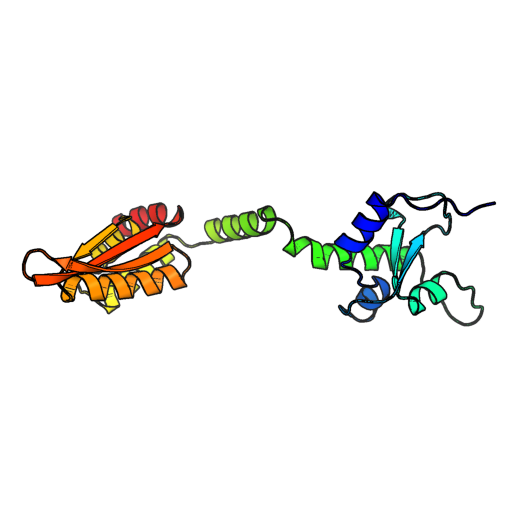93 N N . ASP A 1 177 ? -20.958 -4.663 33.213 1.00 86.31 177 ASP A N 1
ATOM 1394 C CA . ASP A 1 177 ? -20.522 -3.807 34.307 1.00 86.31 177 ASP A CA 1
ATOM 1395 C C . ASP A 1 177 ? -21.034 -4.355 35.661 1.00 86.31 177 ASP A C 1
ATOM 1397 O O . ASP A 1 177 ? -22.117 -4.956 35.702 1.00 86.31 177 ASP A O 1
ATOM 1401 N N . PRO A 1 178 ? -20.298 -4.178 36.780 1.00 82.50 178 PRO A N 1
ATOM 1402 C CA . PRO A 1 178 ? -20.714 -4.656 38.102 1.00 82.50 178 PRO A CA 1
ATOM 1403 C C . PRO A 1 178 ? -22.104 -4.191 38.551 1.00 82.50 178 PRO A C 1
ATOM 1405 O O . PRO A 1 178 ? -22.765 -4.915 39.297 1.00 82.50 178 PRO A O 1
ATOM 1408 N N . ASP A 1 179 ? -22.565 -3.034 38.070 1.00 84.00 179 ASP A N 1
ATOM 1409 C CA . ASP A 1 179 ? -23.874 -2.474 38.411 1.00 84.00 179 ASP A CA 1
ATOM 1410 C C . ASP A 1 179 ? -25.008 -2.977 37.489 1.00 84.00 179 ASP A C 1
ATOM 1412 O O . ASP A 1 179 ? -26.154 -2.534 37.590 1.00 84.00 179 ASP A O 1
ATOM 1416 N N . GLY A 1 180 ? -24.718 -3.941 36.605 1.00 82.06 180 GLY A N 1
ATOM 1417 C CA . GLY A 1 180 ? -25.692 -4.571 35.707 1.00 82.06 180 GLY A CA 1
ATOM 1418 C C . GLY A 1 180 ? -25.908 -3.835 34.382 1.00 82.06 180 GLY A C 1
ATOM 1419 O O . GLY A 1 180 ? -26.799 -4.210 33.618 1.00 82.06 180 GLY A O 1
ATOM 1420 N N . PHE A 1 181 ? -25.103 -2.810 34.099 1.00 87.19 181 PHE A N 1
ATOM 1421 C CA . PHE A 1 181 ? -25.055 -2.144 32.797 1.00 87.19 181 PHE A CA 1
ATOM 1422 C C . PHE A 1 181 ? -24.142 -2.892 31.816 1.00 87.19 181 PHE A C 1
ATOM 1424 O O . PHE A 1 181 ? -23.461 -3.855 32.168 1.00 87.19 181 PHE A O 1
ATOM 1431 N N . THR A 1 182 ? -24.120 -2.442 30.565 1.00 86.88 182 THR A N 1
ATOM 1432 C CA . THR A 1 182 ? -23.183 -2.925 29.547 1.00 86.88 182 THR A CA 1
ATOM 1433 C C . THR A 1 182 ? -22.188 -1.816 29.242 1.00 86.88 182 THR A C 1
ATOM 1435 O O . THR A 1 182 ? -22.568 -0.759 28.743 1.00 86.88 182 THR A O 1
ATOM 1438 N N . ALA A 1 183 ? -20.920 -2.052 29.565 1.00 90.06 183 ALA A N 1
ATOM 1439 C CA . ALA A 1 183 ? -19.819 -1.179 29.197 1.00 90.06 183 ALA A CA 1
ATOM 1440 C C . ALA A 1 183 ? -19.334 -1.515 27.785 1.00 90.06 183 ALA A C 1
ATOM 1442 O O . ALA A 1 183 ? -19.224 -2.684 27.413 1.00 90.06 183 ALA A O 1
ATOM 1443 N N . MET A 1 184 ? -19.002 -0.489 27.011 1.00 93.81 184 MET A N 1
ATOM 1444 C CA . MET A 1 184 ? -18.267 -0.639 25.762 1.00 93.81 184 MET A CA 1
ATOM 1445 C C . MET A 1 184 ? -16.777 -0.480 26.056 1.00 93.81 184 MET A C 1
ATOM 1447 O O . MET A 1 184 ? -16.350 0.604 26.453 1.00 93.81 184 MET A O 1
ATOM 1451 N N . GLU A 1 185 ? -15.991 -1.534 25.847 1.00 95.00 185 GLU A N 1
ATOM 1452 C CA . GLU A 1 185 ? -14.529 -1.485 25.897 1.00 95.00 185 GLU A CA 1
ATOM 1453 C C . GLU A 1 185 ? -13.947 -1.464 24.484 1.00 95.00 185 GLU A C 1
ATOM 1455 O O . GLU A 1 185 ? -14.307 -2.269 23.622 1.00 95.00 185 GLU A O 1
ATOM 1460 N N . ILE A 1 186 ? -13.014 -0.549 24.248 1.00 95.69 186 ILE A N 1
ATOM 1461 C CA . ILE A 1 186 ? -12.406 -0.304 22.947 1.00 95.69 186 ILE A CA 1
ATOM 1462 C C . ILE A 1 186 ? -10.889 -0.335 23.099 1.00 95.69 186 ILE A C 1
ATOM 1464 O O . ILE A 1 186 ? -10.335 0.349 23.958 1.00 95.69 186 ILE A O 1
ATOM 1468 N N . LYS A 1 187 ? -10.221 -1.095 22.229 1.00 96.62 187 LYS A N 1
ATOM 1469 C CA . LYS A 1 187 ? -8.757 -1.132 22.098 1.00 96.62 187 LYS A CA 1
ATOM 1470 C C . LYS A 1 187 ? -8.345 -0.582 20.749 1.00 96.62 187 LYS A C 1
ATOM 1472 O O . LYS A 1 187 ? -8.963 -0.926 19.743 1.00 96.62 187 LYS A O 1
ATOM 1477 N N . ILE A 1 188 ? -7.311 0.247 20.729 1.00 96.88 188 ILE A N 1
ATOM 1478 C CA . ILE A 1 188 ? -6.922 1.049 19.571 1.00 96.88 188 ILE A CA 1
ATOM 1479 C C . ILE A 1 188 ? -5.439 0.820 19.277 1.00 96.88 188 ILE A C 1
ATOM 1481 O O . ILE A 1 188 ? -4.586 0.977 20.146 1.00 96.88 188 ILE A O 1
ATOM 1485 N N . GLU A 1 189 ? -5.117 0.501 18.025 1.00 94.25 189 GLU A N 1
ATOM 1486 C CA . GLU A 1 189 ? -3.748 0.450 17.515 1.00 94.25 189 GLU A CA 1
ATOM 1487 C C . GLU A 1 189 ? -3.500 1.666 16.613 1.00 94.25 189 GLU A C 1
ATOM 1489 O O . GLU A 1 189 ? -4.052 1.778 15.511 1.00 94.25 189 GLU A O 1
ATOM 1494 N N . ARG A 1 190 ? -2.682 2.610 17.090 1.00 92.62 190 ARG A N 1
ATOM 1495 C CA . ARG A 1 190 ? -2.456 3.908 16.438 1.00 92.62 190 ARG A CA 1
ATOM 1496 C C . ARG A 1 190 ? -1.203 3.912 15.572 1.00 92.62 190 ARG A C 1
ATOM 1498 O O . ARG A 1 190 ? -0.168 3.359 15.939 1.00 92.62 190 ARG A O 1
ATOM 1505 N N . LYS A 1 191 ? -1.253 4.634 14.449 1.00 89.19 191 LYS A N 1
ATOM 1506 C CA . LYS A 1 191 ? -0.048 4.924 13.662 1.00 89.19 191 LYS A CA 1
ATOM 1507 C C . LYS A 1 191 ? 0.751 6.084 14.269 1.00 89.19 191 LYS A C 1
ATOM 1509 O O . LYS A 1 191 ? 0.161 6.983 14.868 1.00 89.19 191 LYS A O 1
ATOM 1514 N N . PRO A 1 192 ? 2.077 6.155 14.030 1.00 88.00 192 PRO A N 1
ATOM 1515 C CA . PRO A 1 192 ? 2.925 7.234 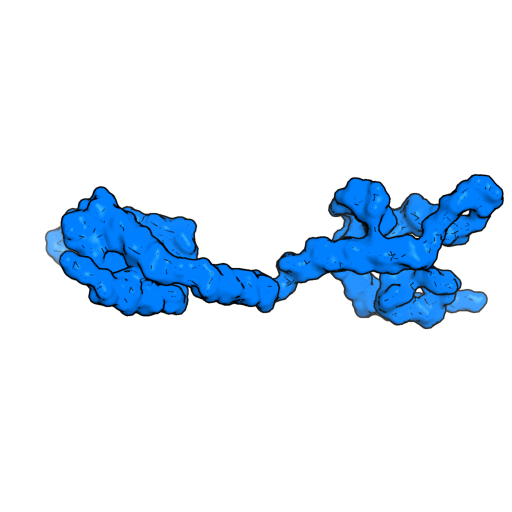14.550 1.00 88.00 192 PRO A CA 1
ATOM 1516 C C . PRO A 1 192 ? 2.452 8.654 14.199 1.00 88.00 192 PRO A C 1
ATOM 1518 O O . PRO A 1 192 ? 2.648 9.581 14.985 1.00 88.00 192 PRO A O 1
ATOM 1521 N N . ILE A 1 193 ? 1.789 8.825 13.048 1.00 86.38 193 ILE A N 1
ATOM 1522 C CA . ILE A 1 193 ? 1.242 10.113 12.600 1.00 86.38 193 ILE A CA 1
ATOM 1523 C C . ILE A 1 193 ? 0.191 10.684 13.565 1.00 86.38 193 ILE A C 1
ATOM 1525 O O . ILE A 1 193 ? 0.083 11.902 13.675 1.00 86.38 193 ILE A O 1
ATOM 1529 N N . CYS A 1 194 ? -0.527 9.849 14.328 1.00 91.62 194 CYS A N 1
ATOM 1530 C CA . CYS A 1 194 ? -1.517 10.318 15.300 1.00 91.62 194 CYS A CA 1
ATOM 1531 C C . CYS A 1 194 ? -0.898 11.258 16.341 1.00 91.62 194 CYS A C 1
ATOM 1533 O O . CYS A 1 194 ? -1.493 12.281 16.662 1.00 91.62 194 CYS A O 1
ATOM 1535 N N . ASN A 1 195 ? 0.326 10.978 16.802 1.00 91.62 195 ASN A N 1
ATOM 1536 C CA . ASN A 1 195 ? 1.022 11.846 17.756 1.00 91.62 195 ASN A CA 1
ATOM 1537 C C . ASN A 1 195 ? 1.340 13.218 17.147 1.00 91.62 195 ASN A C 1
ATOM 1539 O O . ASN A 1 195 ? 1.201 14.239 17.814 1.00 91.62 195 ASN A O 1
ATOM 1543 N N . VAL A 1 196 ? 1.713 13.255 15.864 1.00 91.56 196 VAL A N 1
ATOM 1544 C CA . VAL A 1 196 ? 1.956 14.512 15.141 1.00 91.56 196 VAL A CA 1
ATOM 1545 C C . VAL A 1 196 ? 0.662 15.317 15.036 1.00 91.56 196 VAL A C 1
ATOM 1547 O O . VAL A 1 196 ? 0.657 16.509 15.336 1.00 91.56 196 VAL A O 1
ATOM 1550 N N . LEU A 1 197 ? -0.444 14.665 14.668 1.00 91.94 197 LEU A N 1
ATOM 1551 C CA . LEU A 1 197 ? -1.749 15.316 14.568 1.00 91.94 197 LEU A CA 1
ATOM 1552 C C . LEU A 1 197 ? -2.225 15.847 15.922 1.00 91.94 197 LEU A C 1
ATOM 1554 O O . LEU A 1 197 ? -2.718 16.966 15.977 1.00 91.94 197 LEU A O 1
ATOM 1558 N N . VAL A 1 198 ? -2.029 15.108 17.018 1.00 95.06 198 VAL A N 1
ATOM 1559 C CA . VAL A 1 198 ? -2.372 15.578 18.373 1.00 95.06 198 VAL A CA 1
ATOM 1560 C C . VAL A 1 198 ? -1.653 16.887 18.703 1.00 95.06 198 VAL A C 1
ATOM 1562 O O . VAL A 1 198 ? -2.295 17.831 19.166 1.00 95.06 198 VAL A O 1
ATOM 1565 N N . GLU A 1 199 ? -0.351 16.986 18.431 1.00 94.56 199 GLU A N 1
ATOM 1566 C CA . GLU A 1 199 ? 0.405 18.221 18.678 1.00 94.56 199 GLU A CA 1
ATOM 1567 C C . GLU A 1 199 ? -0.071 19.377 17.788 1.00 94.56 199 GLU A C 1
ATOM 1569 O O . GLU A 1 199 ? -0.216 20.507 18.262 1.00 94.56 199 GLU A O 1
ATOM 1574 N N . LYS A 1 200 ? -0.413 19.097 16.524 1.00 94.12 200 LYS A N 1
ATOM 1575 C CA . LYS A 1 200 ? -1.020 20.090 15.629 1.00 94.12 200 LYS A CA 1
ATOM 1576 C C . LYS A 1 200 ? -2.385 20.564 16.129 1.00 94.12 200 LYS A C 1
ATOM 1578 O O . LYS A 1 200 ? -2.620 21.766 16.168 1.00 94.12 200 LYS A O 1
ATOM 1583 N N . ILE A 1 201 ? -3.253 19.655 16.578 1.00 95.12 201 ILE A N 1
ATOM 1584 C CA . ILE A 1 201 ? -4.575 19.996 17.124 1.00 95.12 201 ILE A CA 1
ATOM 1585 C C . ILE A 1 201 ? -4.430 20.863 18.375 1.00 95.12 201 ILE A C 1
ATOM 1587 O O . ILE A 1 201 ? -5.116 21.878 18.498 1.00 95.12 201 ILE A O 1
ATOM 1591 N N . LYS A 1 202 ? -3.520 20.516 19.296 1.00 94.38 202 LYS A N 1
ATOM 1592 C CA . LYS A 1 202 ? -3.262 21.321 20.502 1.00 94.38 202 LYS A CA 1
ATOM 1593 C C . LYS A 1 202 ? -2.907 22.770 20.156 1.00 94.38 202 LYS A C 1
ATOM 1595 O O . LYS A 1 202 ? -3.389 23.670 20.842 1.00 94.38 202 LYS A O 1
ATOM 1600 N N . ALA A 1 203 ? -2.154 22.983 19.075 1.00 92.88 203 ALA A N 1
ATOM 1601 C CA . ALA A 1 203 ? -1.745 24.300 18.591 1.00 92.88 203 ALA A CA 1
ATOM 1602 C C . ALA A 1 203 ? -2.858 25.117 17.895 1.00 92.88 203 ALA A C 1
ATOM 1604 O O . ALA A 1 203 ? -2.671 26.316 17.689 1.00 92.88 203 ALA A O 1
ATOM 1605 N N . ILE A 1 204 ? -4.009 24.520 17.551 1.00 88.38 204 ILE A N 1
ATOM 1606 C CA . ILE A 1 204 ? -5.149 25.251 16.969 1.00 88.38 204 ILE A CA 1
ATOM 1607 C C . ILE A 1 204 ? -5.747 26.189 18.039 1.00 88.38 204 ILE A C 1
ATOM 1609 O O . ILE A 1 204 ? -6.068 25.706 19.132 1.00 88.38 204 ILE A O 1
ATOM 1613 N N . PRO A 1 205 ? -5.926 27.496 17.766 1.00 84.12 205 PRO A N 1
ATOM 1614 C CA . PRO A 1 205 ? -6.600 28.417 18.683 1.00 84.12 205 PRO A CA 1
ATOM 1615 C C . PRO A 1 205 ? -8.014 27.934 19.039 1.00 84.12 205 PRO A C 1
ATOM 1617 O O . PRO A 1 205 ? -8.671 27.314 18.205 1.00 84.12 205 PRO A O 1
ATOM 1620 N N . GLN A 1 206 ? -8.454 28.186 20.276 1.00 69.00 206 GLN A N 1
ATOM 1621 C CA . GLN A 1 206 ? -9.844 27.934 20.685 1.00 69.00 206 GLN A CA 1
ATOM 1622 C C . GLN A 1 206 ? -10.813 28.885 19.983 1.00 69.00 206 GLN A C 1
ATOM 1624 O O . GLN A 1 206 ? -10.432 30.062 19.783 1.00 69.00 206 GLN A O 1
#

Secondary structure (DSSP, 8-state):
-PPPPPPHHHHHHHHHHTTT--HHHHHHH---S---EEEEETTS-TT---GGGEEEEEHHHHHHHH---SSSPPPPHHHHHHHHHHHHHHHHTTS-HHHHHHHHHHHHHSS-HHHHHHHHHHHHTTT-S-HHHHHHHHHH-SEEEES-HHHHHHHHHHHHHHHHTTSEEEEEEEEE-TTS-EEEEEEEEE-THHHHHHHHHHHS--

Sequence (206 aa):
MGRKRTPTSTEAEVLVECRRRCCACFGLHRDLDIKKGQIAHLDHDPSNSNRQNLAFLCLDHHDEYDSKTSQSKKLTKAELEVFQRELIEHFSHWSTNAGREQLLNFLAFSADNDAMAAAAVKAAGTSVWYAKELAIQVLSSDEFGSVDGDLWVPYLHTLDLYAAWGLLTFSCQEVPDPDGFTAMEIKIERKPICNVLVEKIKAIPQ

Mean predicted aligned error: 15.29 Å